Protein AF-A0A1H1VP06-F1 (afdb_monomer_lite)

Radius of gyration: 29.14 Å; chains: 1; bounding box: 62×46×90 Å

pLDDT: mean 83.99, std 13.14, range [23.91, 95.5]

Sequence (324 aa):
MFRKFAAARKSANAIALFDALQAAVPFHLVEVPATKYPTAPANLQELRKGITTMTELFTSDERAASKKTSRDDVEHELMAVMTTLSNRGFAFADLPNLFDFEQDRNQHLDTVTRYTRAANANTEALSAKVAEWFSDITAVLSVAKVVGADVMAEAAAAPNKTMAALGIDLHVREKLNASAQAGVQVMAAGRGLMILKAAKIDALSLDLGDVELAAAMALYSYFPDAIEGASMQEAGLRFGSVVLGANADGVVVYREAVQSNASGLLPHTALVAADGKALAALQSKIDVRLGGVDHAFTGTVENGGMTVAERRLRDFGKSAVTTY

Foldseek 3Di:
DFQAKDFPDDDPLLVLLLVLVCVVAPQDAQDFDPADQDDADPCNVVQVVLVVVLVCLCPPPVNVPDDPPDPVSVVVSNVVSVVVSVVVVRPPVCVVVNVVNVVSNVVRVVSVVVSLVVLVVSLLVRLLVLQLLLLLLVLLVVLCVQQHDVLSQVLLPDPALVSSLVSSLVSLPVRDDPVVSVVRPSSSPSVNSVSCVVSVHDSVPDDPLSSLLSSQSSSQRNRHADDPPDARAWAWHDHAQWIWTDGNLGIFTWFWKDFPPKIFIATDAGTMGSYPVSRVVVRVVSVVVVVVTDIDGPRGDDDMDYDPSRVNSVCSNVPDDDDD

Secondary structure (DSSP, 8-state):
-PPP-EESS--HHHHHHHHHHHHHS---PPPPP---PPPPPTTHHHHHHHHHHHHHHHH-HHHHSS---SHHHHHHHHHHHHHHHHHTT--GGGHHHHHHHHHHHHHHHHHHHHHHHHHHHHHHHHHHHHHHHHHHHHHHHHHHHHH-HHHHHHHHHSSSHHHHHHHHHHHHHHHS-HHHHTT--HHHHHHHHHHHHHTT--GGG--HHHHHHHHHHHHHHHSPPP-TT-PPPPEEEEETTEEEEE-SSEEEEEEEEEETTEEEEEEEEEEEESSHHHHHHHHHHHHHHHHTS-EEE-SS-------HHHHHHHHTTT-S----

Organism: NCBI:txid53407

Structure (mmCIF, N/CA/C/O backbone):
data_AF-A0A1H1VP06-F1
#
_entry.id   AF-A0A1H1VP06-F1
#
loop_
_atom_site.group_PDB
_atom_site.id
_atom_site.type_symbol
_atom_site.label_atom_id
_atom_site.label_alt_id
_atom_site.label_comp_id
_atom_site.label_asym_id
_atom_site.label_entity_id
_atom_site.label_seq_id
_atom_site.pdbx_PDB_ins_code
_atom_site.Cartn_x
_atom_site.Cartn_y
_atom_site.Cartn_z
_atom_site.occupancy
_atom_site.B_iso_or_equiv
_atom_site.auth_seq_id
_atom_site.auth_comp_id
_atom_site.auth_asym_id
_atom_site.auth_atom_id
_atom_site.pdbx_PDB_model_num
ATOM 1 N N . MET A 1 1 ? -1.517 -18.179 1.514 1.00 43.59 1 MET A N 1
ATOM 2 C CA . MET A 1 1 ? -2.823 -18.111 0.821 1.00 43.59 1 MET A CA 1
ATOM 3 C C . MET A 1 1 ? -2.775 -16.895 -0.092 1.00 43.59 1 MET A C 1
ATOM 5 O O . MET A 1 1 ? -2.414 -15.836 0.399 1.00 43.59 1 MET A O 1
ATOM 9 N N . PHE A 1 2 ? -3.019 -17.034 -1.398 1.00 59.47 2 PHE A N 1
ATOM 10 C CA . PHE A 1 2 ? -2.951 -15.894 -2.324 1.00 59.47 2 PHE A CA 1
ATOM 11 C C . PHE A 1 2 ? -4.266 -15.116 -2.293 1.00 59.47 2 PHE A C 1
ATOM 13 O O . PHE A 1 2 ? -5.328 -15.711 -2.501 1.00 59.47 2 PHE A O 1
ATOM 20 N N . ARG A 1 3 ? -4.206 -13.801 -2.050 1.00 75.75 3 ARG A N 1
ATOM 21 C CA . ARG A 1 3 ? -5.377 -12.943 -2.238 1.00 75.75 3 ARG A CA 1
ATOM 22 C C . ARG A 1 3 ? -5.708 -12.886 -3.721 1.00 75.75 3 ARG A C 1
ATOM 24 O O . ARG A 1 3 ? -4.851 -12.585 -4.546 1.00 75.75 3 ARG A O 1
ATOM 31 N N . LYS A 1 4 ? -6.958 -13.197 -4.052 1.00 83.75 4 LYS A N 1
ATOM 32 C CA . LYS A 1 4 ? -7.492 -12.941 -5.388 1.00 83.75 4 LYS A CA 1
ATOM 33 C C . LYS A 1 4 ? -7.749 -11.446 -5.522 1.00 83.75 4 LYS A C 1
ATOM 35 O O . LYS A 1 4 ? -8.156 -10.808 -4.555 1.00 83.75 4 LYS A O 1
ATOM 40 N N . PHE A 1 5 ? -7.523 -10.919 -6.714 1.00 89.81 5 PHE A N 1
ATOM 41 C CA . PHE A 1 5 ? -7.789 -9.526 -7.029 1.00 89.81 5 PHE A CA 1
ATOM 42 C C . PHE A 1 5 ? -8.163 -9.366 -8.503 1.00 89.81 5 PHE A C 1
ATOM 44 O O . PHE A 1 5 ? -7.810 -10.192 -9.349 1.00 89.81 5 PHE A O 1
ATOM 51 N N . ALA A 1 6 ? -8.876 -8.287 -8.807 1.00 91.56 6 ALA A N 1
ATOM 52 C CA . ALA A 1 6 ? -9.071 -7.780 -10.154 1.00 91.56 6 ALA A CA 1
ATOM 53 C C . ALA A 1 6 ? -8.105 -6.623 -10.418 1.00 91.56 6 ALA A C 1
ATOM 55 O O . ALA A 1 6 ? -7.827 -5.819 -9.531 1.00 91.56 6 ALA A O 1
ATOM 56 N N . ALA A 1 7 ? -7.629 -6.537 -11.656 1.00 92.44 7 ALA A N 1
ATOM 57 C CA . ALA A 1 7 ? -6.736 -5.495 -12.140 1.00 92.44 7 ALA A CA 1
ATOM 58 C C . ALA A 1 7 ? -7.456 -4.598 -13.157 1.00 92.44 7 ALA A C 1
ATOM 60 O O . ALA A 1 7 ? -8.273 -5.082 -13.942 1.00 92.44 7 ALA A O 1
ATOM 61 N N . ALA A 1 8 ? -7.110 -3.310 -13.186 1.00 89.38 8 ALA A N 1
ATOM 62 C CA . ALA A 1 8 ? -7.692 -2.319 -14.098 1.00 89.38 8 ALA A CA 1
ATOM 63 C C . ALA A 1 8 ? -7.370 -2.568 -15.571 1.00 89.38 8 ALA A C 1
ATOM 65 O O . ALA A 1 8 ? -8.105 -2.137 -16.457 1.00 89.38 8 ALA A O 1
ATOM 66 N N . ARG A 1 9 ? -6.287 -3.298 -15.841 1.00 90.50 9 ARG A N 1
ATOM 67 C CA . ARG A 1 9 ? -5.918 -3.737 -17.183 1.00 90.50 9 ARG A CA 1
ATOM 68 C C . ARG A 1 9 ? -5.288 -5.122 -17.144 1.00 90.50 9 ARG A C 1
ATOM 70 O O . ARG A 1 9 ? -4.741 -5.541 -16.128 1.00 90.50 9 ARG A O 1
ATOM 77 N N . LYS A 1 10 ? -5.342 -5.823 -18.275 1.00 90.31 10 LYS A N 1
ATOM 78 C CA . LYS A 1 10 ? -4.597 -7.070 -18.477 1.00 90.31 10 LYS A CA 1
ATOM 79 C C . LYS A 1 10 ? -3.232 -6.731 -19.063 1.00 90.31 10 LYS A C 1
ATOM 81 O O . LYS A 1 10 ? -3.173 -6.130 -20.129 1.00 90.31 10 LYS A O 1
ATOM 86 N N . SER A 1 11 ? -2.162 -7.134 -18.387 1.00 93.81 11 SER A N 1
ATOM 87 C CA . SER A 1 11 ? -0.795 -7.004 -18.893 1.00 93.81 11 SER A CA 1
ATOM 88 C C . SER A 1 11 ? 0.014 -8.249 -18.550 1.00 93.81 11 SER A C 1
ATOM 90 O O . SER A 1 11 ? 0.122 -8.619 -17.382 1.00 93.81 11 SER A O 1
ATOM 92 N N . ALA A 1 12 ? 0.586 -8.888 -19.572 1.00 93.81 12 ALA A N 1
ATOM 93 C CA . ALA A 1 12 ? 1.482 -10.025 -19.387 1.00 93.81 12 ALA A CA 1
ATOM 94 C C . ALA A 1 12 ? 2.788 -9.604 -18.694 1.00 93.81 12 ALA A C 1
ATOM 96 O O . ALA A 1 12 ? 3.271 -10.326 -17.826 1.00 93.81 12 ALA A O 1
ATOM 97 N N . ASN A 1 13 ? 3.303 -8.411 -19.012 1.00 94.38 13 ASN A N 1
ATOM 98 C CA . ASN A 1 13 ? 4.503 -7.853 -18.390 1.00 94.38 13 ASN A CA 1
ATOM 99 C C . ASN A 1 13 ? 4.290 -7.591 -16.896 1.00 94.38 13 ASN A C 1
ATOM 101 O O . ASN A 1 13 ? 5.130 -7.968 -16.085 1.00 94.38 13 ASN A O 1
ATOM 105 N N . ALA A 1 14 ? 3.149 -7.008 -16.516 1.00 94.62 14 ALA A N 1
ATOM 106 C CA . ALA A 1 14 ? 2.838 -6.759 -15.110 1.00 94.62 14 ALA A CA 1
ATOM 107 C C . ALA A 1 14 ? 2.712 -8.063 -14.306 1.00 94.62 14 ALA A C 1
ATOM 109 O O . ALA A 1 14 ? 3.224 -8.152 -13.192 1.00 94.62 14 ALA A O 1
ATOM 110 N N . ILE A 1 15 ? 2.073 -9.087 -14.886 1.00 94.38 15 ILE A N 1
ATOM 111 C CA . ILE A 1 15 ? 1.954 -10.412 -14.263 1.00 94.38 15 ILE A CA 1
ATOM 112 C C . ILE A 1 15 ? 3.341 -11.045 -14.097 1.00 94.38 15 ILE A C 1
ATOM 114 O O . ILE A 1 15 ? 3.688 -11.457 -12.996 1.00 94.38 15 ILE A O 1
ATOM 118 N N . ALA A 1 16 ? 4.166 -11.045 -15.147 1.00 94.44 16 ALA A N 1
ATOM 119 C CA . ALA A 1 16 ? 5.515 -11.602 -15.088 1.00 94.44 16 ALA A CA 1
ATOM 120 C C . ALA A 1 16 ? 6.419 -10.867 -14.077 1.00 94.44 16 ALA A C 1
ATOM 122 O O . ALA A 1 16 ? 7.182 -11.510 -13.357 1.00 94.44 16 ALA A O 1
ATOM 123 N N . LEU A 1 17 ? 6.311 -9.534 -13.972 1.00 95.50 17 LEU A N 1
ATOM 124 C CA . LEU A 1 17 ? 7.010 -8.750 -12.946 1.00 95.50 17 LEU A CA 1
ATOM 125 C C . LEU A 1 17 ? 6.542 -9.110 -11.538 1.00 95.50 17 LEU A C 1
ATOM 127 O O . LEU A 1 17 ? 7.367 -9.259 -10.640 1.00 95.50 17 LEU A O 1
ATOM 131 N N . PHE A 1 18 ? 5.233 -9.242 -11.339 1.00 94.69 18 PHE A N 1
ATOM 132 C CA . PHE A 1 18 ? 4.666 -9.613 -10.050 1.00 94.69 18 PHE A CA 1
ATOM 133 C C . PHE A 1 18 ? 5.109 -11.018 -9.618 1.00 94.69 18 PHE A C 1
ATOM 135 O O . PHE A 1 18 ? 5.555 -11.187 -8.484 1.00 94.69 18 PHE A O 1
ATOM 142 N N . ASP A 1 19 ? 5.082 -11.996 -10.524 1.00 92.94 19 ASP A N 1
ATOM 143 C CA . ASP A 1 19 ? 5.547 -13.361 -10.255 1.00 92.94 19 ASP A CA 1
ATOM 144 C C . ASP A 1 19 ? 7.053 -13.385 -9.926 1.00 92.94 19 ASP A C 1
ATOM 146 O O . ASP A 1 19 ? 7.485 -14.038 -8.971 1.00 92.94 19 ASP A O 1
ATOM 150 N N . ALA A 1 20 ? 7.864 -12.621 -10.669 1.00 94.00 20 ALA A N 1
ATOM 151 C CA . ALA A 1 20 ? 9.296 -12.480 -10.402 1.00 94.00 20 ALA A CA 1
ATOM 152 C C . ALA A 1 20 ? 9.572 -11.818 -9.041 1.00 94.00 20 ALA A C 1
ATOM 154 O O . ALA A 1 20 ? 10.472 -12.245 -8.314 1.00 94.00 20 ALA A O 1
ATOM 155 N N . LEU A 1 21 ? 8.785 -10.805 -8.670 1.00 94.81 21 LEU A N 1
ATOM 156 C CA . LEU A 1 21 ? 8.875 -10.160 -7.365 1.00 94.81 21 LEU A CA 1
ATOM 157 C C . LEU A 1 21 ? 8.512 -11.130 -6.239 1.00 94.81 21 LEU A C 1
ATOM 159 O O . LEU A 1 21 ? 9.227 -11.175 -5.245 1.00 94.81 21 LEU A O 1
ATOM 163 N N . GLN A 1 22 ? 7.451 -11.925 -6.387 1.00 91.69 22 GLN A N 1
ATOM 164 C CA . GLN A 1 22 ? 7.061 -12.920 -5.382 1.00 91.69 22 GLN A CA 1
ATOM 165 C C . GLN A 1 22 ? 8.147 -13.973 -5.147 1.00 91.69 22 GLN A C 1
ATOM 167 O O . GLN A 1 22 ? 8.351 -14.410 -4.014 1.00 91.69 22 GLN A O 1
ATOM 172 N N . ALA A 1 23 ? 8.864 -14.366 -6.202 1.00 90.12 23 ALA A N 1
ATOM 173 C CA . ALA A 1 23 ? 9.998 -15.275 -6.080 1.00 90.12 23 ALA A CA 1
ATOM 174 C C . ALA A 1 23 ? 11.191 -14.637 -5.340 1.00 90.12 23 ALA A C 1
ATOM 176 O O . ALA A 1 23 ? 11.961 -15.345 -4.691 1.00 90.12 23 ALA A O 1
ATOM 177 N N . ALA A 1 24 ? 11.348 -13.312 -5.426 1.00 90.19 24 ALA A N 1
ATOM 178 C CA . ALA A 1 24 ? 12.450 -12.571 -4.812 1.00 90.19 24 ALA A CA 1
ATOM 179 C C . ALA A 1 24 ? 12.145 -12.074 -3.386 1.00 90.19 24 ALA A C 1
ATOM 181 O O . ALA A 1 24 ? 13.047 -11.998 -2.550 1.00 90.19 24 ALA A O 1
ATOM 182 N N . VAL A 1 25 ? 10.890 -11.719 -3.100 1.00 89.06 25 VAL A N 1
ATOM 183 C CA . VAL A 1 25 ? 10.447 -11.104 -1.845 1.00 89.06 25 VAL A CA 1
ATOM 184 C C . VAL A 1 25 ? 9.264 -11.900 -1.284 1.00 89.06 25 VAL A C 1
ATOM 186 O O . VAL A 1 25 ? 8.161 -11.823 -1.825 1.00 89.06 25 VAL A O 1
ATOM 189 N N . PRO A 1 26 ? 9.443 -12.645 -0.180 1.00 87.56 26 PRO A N 1
ATOM 190 C CA . PRO A 1 26 ? 8.359 -13.424 0.398 1.00 87.56 26 PRO A CA 1
ATOM 191 C C . PRO A 1 26 ? 7.347 -12.518 1.114 1.00 87.56 26 PRO A C 1
ATOM 193 O O . PRO A 1 26 ? 7.679 -11.807 2.065 1.00 87.56 26 PRO A O 1
ATOM 196 N N . PHE A 1 27 ? 6.089 -12.566 0.673 1.00 87.56 27 PHE A N 1
ATOM 197 C CA . PHE A 1 27 ? 4.984 -11.808 1.265 1.00 87.56 27 PHE A CA 1
ATOM 198 C C . PHE A 1 27 ? 4.386 -12.565 2.454 1.00 87.56 27 PHE A C 1
ATOM 200 O O . PHE A 1 27 ? 3.414 -13.310 2.323 1.00 87.56 27 PHE A O 1
ATOM 207 N N . HIS A 1 28 ? 4.981 -12.394 3.632 1.00 84.81 28 HIS A N 1
ATOM 208 C CA . HIS A 1 28 ? 4.415 -12.914 4.873 1.00 84.81 28 HIS A CA 1
ATOM 209 C C . HIS A 1 28 ? 3.419 -11.907 5.448 1.00 84.81 28 HIS A C 1
ATOM 211 O O . HIS A 1 28 ? 3.809 -10.832 5.893 1.00 84.81 28 HIS A O 1
ATOM 217 N N . LEU A 1 29 ? 2.131 -12.249 5.422 1.00 84.38 29 LEU A N 1
ATOM 218 C CA . LEU A 1 29 ? 1.085 -11.465 6.075 1.00 84.38 29 LEU A CA 1
ATOM 219 C C . LEU A 1 29 ? 1.057 -11.761 7.575 1.00 84.38 29 LEU A C 1
ATOM 221 O O . LEU A 1 29 ? 1.232 -12.904 7.995 1.00 84.38 29 LEU A O 1
ATOM 225 N N . VAL A 1 30 ? 0.789 -10.727 8.371 1.00 86.44 30 VAL A N 1
ATOM 226 C CA . VAL A 1 30 ? 0.460 -10.902 9.788 1.00 86.44 30 VAL A CA 1
ATOM 227 C C . VAL A 1 30 ? -0.963 -11.444 9.865 1.00 86.44 30 VAL A C 1
ATOM 229 O O . VAL A 1 30 ? -1.888 -10.831 9.328 1.00 86.44 30 VAL A O 1
ATOM 232 N N . GLU A 1 31 ? -1.137 -12.592 10.515 1.00 88.38 31 GLU A N 1
ATOM 233 C CA . GLU A 1 31 ? -2.449 -13.221 10.668 1.00 88.38 31 GLU A CA 1
ATOM 234 C C . GLU A 1 31 ? -3.387 -12.344 11.501 1.00 88.38 31 GLU A C 1
ATOM 236 O O . GLU A 1 31 ? -3.002 -11.815 12.548 1.00 88.38 31 GLU A O 1
ATOM 241 N N . VAL A 1 32 ? -4.629 -12.197 11.033 1.00 87.69 32 VAL A N 1
ATOM 242 C CA . VAL A 1 32 ? -5.670 -11.492 11.785 1.00 87.69 32 VAL A CA 1
ATOM 243 C C . VAL A 1 32 ? -6.037 -12.345 12.997 1.00 87.69 32 VAL A C 1
ATOM 245 O O . VAL A 1 32 ? -6.475 -13.486 12.822 1.00 87.69 32 VAL A O 1
ATOM 248 N N . PRO A 1 33 ? -5.889 -11.834 14.229 1.00 87.94 33 PRO A N 1
ATOM 249 C CA . PRO A 1 33 ? -6.302 -12.578 15.403 1.00 87.94 33 PRO A CA 1
ATOM 250 C C . PRO A 1 33 ? -7.818 -12.783 15.396 1.00 87.94 33 PRO A C 1
ATOM 252 O O . PRO A 1 33 ? -8.590 -11.865 15.115 1.00 87.94 33 PRO A O 1
ATOM 255 N N . ALA A 1 34 ? -8.251 -13.986 15.769 1.00 87.81 34 ALA A N 1
ATOM 256 C CA . ALA A 1 34 ? -9.659 -14.275 15.996 1.00 87.81 34 ALA A CA 1
ATOM 257 C C . ALA A 1 34 ? -10.112 -13.591 17.295 1.00 87.81 34 ALA A C 1
ATOM 259 O O . ALA A 1 34 ? -9.928 -14.113 18.392 1.00 87.81 34 ALA A O 1
ATOM 260 N N . THR A 1 35 ? -10.686 -12.399 17.172 1.00 83.69 35 THR A N 1
ATOM 261 C CA . THR A 1 35 ? -11.270 -11.648 18.284 1.00 83.69 35 THR A CA 1
ATOM 262 C C . THR A 1 35 ? -12.582 -11.015 17.835 1.00 83.69 35 THR A C 1
ATOM 264 O O . THR A 1 35 ? -12.753 -10.712 16.657 1.00 83.69 35 THR A O 1
ATOM 267 N N . LYS A 1 36 ? -13.525 -10.853 18.762 1.00 83.81 36 LYS A N 1
ATOM 268 C CA . LYS A 1 36 ? -14.811 -10.191 18.527 1.00 83.81 36 LYS A CA 1
ATOM 269 C C . LYS A 1 36 ? -15.005 -9.129 19.586 1.00 83.81 36 LYS A C 1
ATOM 271 O O . LYS A 1 36 ? -14.610 -9.338 20.734 1.00 83.81 36 LYS A O 1
ATOM 276 N N . TYR A 1 37 ? -15.630 -8.024 19.206 1.00 85.19 37 TYR A N 1
ATOM 277 C CA . TYR A 1 37 ? -16.021 -7.029 20.189 1.00 85.19 37 TYR A CA 1
ATOM 278 C C . TYR A 1 37 ? -17.054 -7.647 21.154 1.00 85.19 37 TYR A C 1
ATOM 280 O O . TYR A 1 37 ? -17.998 -8.299 20.689 1.00 85.19 37 TYR A O 1
ATOM 288 N N . PRO A 1 38 ? -16.893 -7.508 22.482 1.00 88.69 38 PRO A N 1
ATOM 289 C CA . PRO A 1 38 ? -17.819 -8.109 23.435 1.00 88.69 38 PRO A CA 1
ATOM 290 C C . PRO A 1 38 ? -19.207 -7.467 23.342 1.00 88.69 38 PRO A C 1
ATOM 292 O O . PRO A 1 38 ? -19.359 -6.292 23.004 1.00 88.69 38 PRO A O 1
ATOM 295 N N . THR A 1 39 ? -20.243 -8.242 23.662 1.00 89.94 39 THR A N 1
ATOM 296 C CA . THR A 1 39 ? -21.620 -7.732 23.667 1.00 89.94 39 THR A CA 1
ATOM 297 C C . THR A 1 39 ? -21.836 -6.852 24.892 1.00 89.94 39 THR A C 1
ATOM 299 O O . THR A 1 39 ? -21.596 -7.281 26.017 1.00 89.94 39 THR A O 1
ATOM 302 N N . ALA A 1 40 ? -22.295 -5.620 24.675 1.00 88.62 40 ALA A N 1
ATOM 303 C CA . ALA A 1 40 ? -22.603 -4.704 25.764 1.00 88.62 40 ALA A CA 1
ATOM 304 C C . ALA A 1 40 ? -23.777 -5.223 26.625 1.00 88.62 40 ALA A C 1
ATOM 306 O O . ALA A 1 40 ? -24.790 -5.652 26.063 1.00 88.62 40 ALA A O 1
ATOM 307 N N . PRO A 1 41 ? -23.694 -5.126 27.967 1.00 89.62 41 PRO A N 1
ATOM 308 C CA . PRO A 1 41 ? -24.837 -5.336 28.852 1.00 89.62 41 PRO A CA 1
ATOM 309 C C . PRO A 1 41 ? -25.995 -4.391 28.504 1.00 89.62 41 PRO A C 1
ATOM 311 O O . PRO A 1 41 ? -25.770 -3.229 28.156 1.00 89.62 41 PRO A O 1
ATOM 314 N N . ALA A 1 42 ? -27.239 -4.856 28.646 1.00 90.12 42 ALA A N 1
ATOM 315 C CA . ALA A 1 42 ? -28.428 -4.078 28.277 1.00 90.12 42 ALA A CA 1
ATOM 316 C C . ALA A 1 42 ? -28.530 -2.732 29.024 1.00 90.12 42 ALA A C 1
ATOM 318 O O . ALA A 1 42 ? -28.965 -1.734 28.455 1.00 90.12 42 ALA A O 1
ATOM 319 N N . ASN A 1 43 ? -28.071 -2.687 30.274 1.00 89.75 43 ASN A N 1
ATOM 320 C CA . ASN A 1 43 ? -28.072 -1.514 31.147 1.00 89.75 43 ASN A CA 1
ATOM 321 C C . ASN A 1 43 ? -26.701 -0.815 31.245 1.00 89.75 43 ASN A C 1
ATOM 323 O O . ASN A 1 43 ? -26.460 -0.062 32.189 1.00 89.75 43 ASN A O 1
ATOM 327 N N . LEU A 1 44 ? -25.799 -1.009 30.271 1.00 89.38 44 LEU A N 1
ATOM 328 C CA . LEU A 1 44 ? -24.433 -0.459 30.291 1.00 89.38 44 LEU A CA 1
ATOM 329 C C . LEU A 1 44 ? -24.383 1.042 30.628 1.00 89.38 44 LEU A C 1
ATOM 331 O O . LEU A 1 44 ? -23.532 1.476 31.405 1.00 89.38 44 LEU A O 1
ATOM 335 N N . GLN A 1 45 ? -25.274 1.848 30.041 1.00 89.62 45 GLN A N 1
ATOM 336 C CA . GLN A 1 45 ? -25.290 3.296 30.275 1.00 89.62 45 GLN A CA 1
ATOM 337 C C . GLN A 1 45 ? -25.692 3.654 31.709 1.00 89.62 45 GLN A C 1
ATOM 339 O O . GLN A 1 45 ? -25.085 4.540 32.309 1.00 89.62 45 GLN A O 1
ATOM 344 N N . GLU A 1 46 ? -26.680 2.960 32.270 1.00 90.06 46 GLU A N 1
ATOM 345 C CA . GLU A 1 46 ? -27.146 3.176 33.641 1.00 90.06 46 GLU A CA 1
ATOM 346 C C . GLU A 1 46 ? -26.091 2.731 34.654 1.00 90.06 46 GLU A C 1
ATOM 348 O O . GLU A 1 46 ? -25.815 3.455 35.612 1.00 90.06 46 GLU A O 1
ATOM 353 N N . LEU A 1 47 ? -25.427 1.600 34.392 1.00 89.94 47 LEU A N 1
ATOM 354 C CA . LEU A 1 47 ? -24.320 1.115 35.212 1.00 89.94 47 LEU A CA 1
ATOM 355 C C . LEU A 1 47 ? -23.141 2.091 35.206 1.00 89.94 47 LEU A C 1
ATOM 357 O O . LEU A 1 47 ? -22.639 2.457 36.268 1.00 89.94 47 LEU A O 1
ATOM 361 N N . ARG A 1 48 ? -22.740 2.591 34.030 1.00 90.38 48 ARG A N 1
ATOM 362 C CA . ARG A 1 48 ? -21.684 3.610 33.920 1.00 90.38 48 ARG A CA 1
ATOM 363 C C . ARG A 1 48 ? -22.063 4.900 34.627 1.00 90.38 48 ARG A C 1
ATOM 365 O O . ARG A 1 48 ? -21.254 5.424 35.382 1.00 90.38 48 ARG A O 1
ATOM 372 N N . LYS A 1 49 ? -23.291 5.384 34.430 1.00 90.00 49 LYS A N 1
ATOM 373 C CA . LYS A 1 49 ? -23.791 6.587 35.101 1.00 90.00 49 LYS A CA 1
ATOM 374 C C . LYS A 1 49 ? -23.766 6.423 36.616 1.00 90.00 49 LYS A C 1
ATOM 376 O O . LYS A 1 49 ? -23.309 7.324 37.306 1.00 90.00 49 LYS A O 1
ATOM 381 N N . GLY A 1 50 ? -24.215 5.283 37.136 1.00 89.44 50 GLY A N 1
ATOM 382 C CA . GLY A 1 50 ? -24.188 5.029 38.571 1.00 89.44 50 GLY A CA 1
ATOM 383 C C . GLY A 1 50 ? -22.773 4.906 39.137 1.00 89.44 50 GLY A C 1
ATOM 384 O O . GLY A 1 50 ? -22.538 5.414 40.228 1.00 89.44 50 GLY A O 1
ATOM 385 N N . ILE A 1 51 ? -21.813 4.350 38.386 1.00 88.50 51 ILE A N 1
ATOM 386 C CA . ILE A 1 51 ? -20.387 4.386 38.757 1.00 88.50 51 ILE A CA 1
ATOM 387 C C . ILE A 1 51 ? -19.854 5.817 38.746 1.00 88.50 51 ILE A C 1
ATOM 389 O O . ILE A 1 51 ? -19.214 6.216 39.711 1.00 88.50 51 ILE A O 1
ATOM 393 N N . THR A 1 52 ? -20.149 6.615 37.717 1.00 89.81 52 THR A N 1
ATOM 394 C CA . THR A 1 52 ? -19.757 8.032 37.674 1.00 89.81 52 THR A CA 1
ATOM 395 C C . THR A 1 52 ? -20.330 8.794 38.866 1.00 89.81 52 THR A C 1
ATOM 397 O O . THR A 1 52 ? -19.585 9.469 39.566 1.00 89.81 52 THR A O 1
ATOM 400 N N . THR A 1 53 ? -21.615 8.612 39.179 1.00 88.38 53 THR A N 1
ATOM 401 C CA . THR A 1 53 ? -22.243 9.198 40.370 1.00 88.38 53 THR A CA 1
ATOM 402 C C . THR A 1 53 ? -21.614 8.678 41.665 1.00 88.38 53 THR A C 1
ATOM 404 O O . THR A 1 53 ? -21.470 9.437 42.618 1.00 88.38 53 THR A O 1
ATOM 407 N N . MET A 1 54 ? -21.206 7.407 41.723 1.00 86.75 54 MET A N 1
ATOM 408 C CA . MET A 1 54 ? -20.449 6.864 42.854 1.00 86.75 54 MET A CA 1
ATOM 409 C C . MET A 1 54 ? -19.120 7.599 43.022 1.00 86.75 54 MET A C 1
ATOM 411 O O . MET A 1 54 ? -18.807 8.036 44.125 1.00 86.75 54 MET A O 1
ATOM 415 N N . THR A 1 55 ? -18.367 7.780 41.933 1.00 85.62 55 THR A N 1
ATOM 416 C CA . THR A 1 55 ? -17.105 8.528 41.925 1.00 85.62 55 THR A CA 1
ATOM 417 C C . THR A 1 55 ? -17.320 9.972 42.369 1.00 85.62 55 THR A C 1
ATOM 419 O O . THR A 1 55 ? -16.629 10.419 43.275 1.00 85.62 55 THR A O 1
ATOM 422 N N . GLU A 1 56 ? -18.323 10.665 41.828 1.00 86.25 56 GLU A N 1
ATOM 423 C CA . GLU A 1 56 ? -18.680 12.038 42.215 1.00 86.25 56 GLU A CA 1
ATOM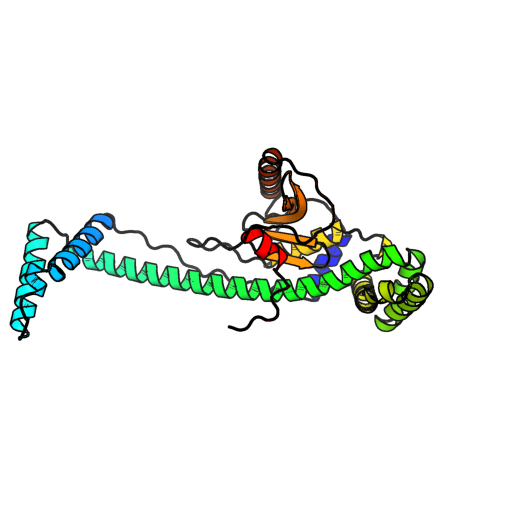 424 C C . GLU A 1 56 ? -19.006 12.152 43.713 1.00 86.25 56 GLU A C 1
ATOM 426 O O . GLU A 1 56 ? -18.553 13.081 44.378 1.00 86.25 56 GLU A O 1
ATOM 431 N N . LEU A 1 57 ? -19.748 11.187 44.268 1.00 84.06 57 LEU A N 1
ATOM 432 C CA . LEU A 1 57 ? -20.079 11.129 45.696 1.00 84.06 57 LEU A CA 1
ATOM 433 C C . LEU A 1 57 ? -18.872 10.818 46.592 1.00 84.06 57 LEU A C 1
ATOM 435 O O . LEU A 1 57 ? -18.926 11.118 47.785 1.00 84.06 57 LEU A O 1
ATOM 439 N N . PHE A 1 58 ? -17.819 10.200 46.054 1.00 79.94 58 PHE A N 1
ATOM 440 C CA . PHE A 1 58 ? -16.549 9.994 46.755 1.00 79.94 58 PHE A CA 1
ATOM 441 C C . PHE A 1 58 ? -15.620 11.206 46.651 1.00 79.94 58 PHE A C 1
ATOM 443 O O . PHE A 1 58 ? -14.847 11.459 47.573 1.00 79.94 58 PHE A O 1
ATOM 450 N N . THR A 1 59 ? -15.678 11.949 45.544 1.00 76.31 59 THR A N 1
ATOM 451 C CA . THR A 1 59 ? -14.790 13.088 45.271 1.00 76.31 59 THR A CA 1
ATOM 452 C C . THR A 1 59 ? -15.400 14.445 45.615 1.00 76.31 59 THR A C 1
ATOM 454 O O . THR A 1 59 ? -14.749 15.458 45.393 1.00 76.31 59 THR A O 1
ATOM 457 N N . SER A 1 60 ? -16.636 14.507 46.121 1.00 79.25 60 SER A N 1
ATOM 458 C CA . SER A 1 60 ? -17.302 15.777 46.433 1.00 79.25 60 SER A CA 1
ATOM 459 C C . SER A 1 60 ? -16.572 16.545 47.540 1.00 79.25 60 SER A C 1
ATOM 461 O O . SER A 1 60 ? -16.274 15.959 48.586 1.00 79.25 60 SER A O 1
ATOM 463 N N . ASP A 1 61 ? -16.376 17.853 47.362 1.00 63.25 61 ASP A N 1
ATOM 464 C CA . ASP A 1 61 ? -15.634 18.725 48.291 1.00 63.25 61 ASP A CA 1
ATOM 465 C C . ASP A 1 61 ? -16.147 18.659 49.743 1.00 63.25 61 ASP A C 1
ATOM 467 O O . ASP A 1 61 ? -15.354 18.657 50.685 1.00 63.25 61 ASP A O 1
ATOM 471 N N . GLU A 1 62 ? -17.461 18.497 49.940 1.00 65.50 62 GLU A N 1
ATOM 472 C CA . GLU A 1 62 ? -18.091 18.336 51.263 1.00 65.50 62 GLU A CA 1
ATOM 473 C C . GLU A 1 62 ? -17.618 17.083 52.024 1.00 65.50 62 GLU A C 1
ATOM 475 O O . GLU A 1 62 ? -17.594 17.077 53.253 1.00 65.50 62 GLU A O 1
ATOM 480 N N . ARG A 1 63 ? -17.211 16.027 51.308 1.00 61.28 63 ARG A N 1
ATOM 481 C CA . ARG A 1 63 ? -16.720 14.753 51.870 1.00 61.28 63 ARG A CA 1
ATOM 482 C C . ARG A 1 63 ? -15.198 14.631 51.814 1.00 61.28 63 ARG A C 1
ATOM 484 O O . ARG A 1 63 ? -14.600 13.963 52.655 1.00 61.28 63 ARG A O 1
ATOM 491 N N . ALA A 1 64 ? -14.554 15.320 50.872 1.00 59.97 64 ALA A N 1
ATOM 492 C CA . ALA A 1 64 ? -13.099 15.439 50.807 1.00 59.97 64 ALA A CA 1
ATOM 493 C C . ALA A 1 64 ? -12.528 16.285 51.964 1.00 59.97 64 ALA A C 1
ATOM 495 O O . ALA A 1 64 ? -11.394 16.063 52.388 1.00 59.97 64 ALA A O 1
ATOM 496 N N . ALA A 1 65 ? -13.319 17.221 52.507 1.00 57.88 65 ALA A N 1
ATOM 497 C CA . ALA A 1 65 ? -12.929 18.078 53.627 1.00 57.88 65 ALA A CA 1
ATOM 498 C C . ALA A 1 65 ? -12.815 17.338 54.977 1.00 57.88 65 ALA A C 1
ATOM 500 O O . ALA A 1 65 ? -12.066 17.772 55.857 1.00 57.88 65 ALA A O 1
ATOM 501 N N . SER A 1 66 ? -13.515 16.213 55.161 1.00 65.00 66 SER A N 1
ATOM 502 C CA . SER A 1 66 ? -13.380 15.379 56.361 1.00 65.00 66 SER A CA 1
ATOM 503 C C . SER A 1 66 ? -12.129 14.500 56.287 1.00 65.00 66 SER A C 1
ATOM 505 O O . SER A 1 66 ? -12.004 13.634 55.422 1.00 65.00 66 SER A O 1
ATOM 507 N N . LYS A 1 67 ? -11.189 14.702 57.220 1.00 61.00 67 LYS A N 1
ATOM 508 C CA . LYS A 1 67 ? -9.984 13.871 57.358 1.00 61.00 67 LYS A CA 1
ATOM 509 C C . LYS A 1 67 ? -10.391 12.470 57.829 1.00 61.00 67 LYS A C 1
ATOM 511 O O . LYS A 1 67 ? -10.771 12.300 58.982 1.00 61.00 67 LYS A O 1
ATOM 516 N N . LYS A 1 68 ? -10.292 11.478 56.948 1.00 76.25 68 LYS A N 1
ATOM 517 C CA . LYS A 1 68 ? -10.513 10.060 57.271 1.00 76.25 68 LYS A CA 1
ATOM 518 C C . LYS A 1 68 ? -9.274 9.562 58.014 1.00 76.25 68 LYS A C 1
ATOM 520 O O . LYS A 1 68 ? -8.196 9.506 57.421 1.00 76.25 68 LYS A O 1
ATOM 525 N N . THR A 1 69 ? -9.380 9.308 59.316 1.00 73.25 69 THR A N 1
ATOM 526 C CA . THR A 1 69 ? -8.221 8.975 60.168 1.00 73.25 69 THR A CA 1
ATOM 527 C C . THR A 1 69 ? -8.189 7.511 60.585 1.00 73.25 69 THR A C 1
ATOM 529 O O . THR A 1 69 ? -7.143 7.044 61.039 1.00 73.25 69 THR A O 1
ATOM 532 N N . SER A 1 70 ? -9.286 6.774 60.392 1.00 82.81 70 SER A N 1
ATOM 533 C CA . SER A 1 70 ? -9.392 5.355 60.720 1.00 82.81 70 SER A CA 1
ATOM 534 C C . SER A 1 70 ? -9.978 4.519 59.577 1.00 82.81 70 SER A C 1
ATOM 536 O O . SER A 1 70 ? -10.580 5.033 58.634 1.00 82.81 70 SER A O 1
ATOM 538 N N . ARG A 1 71 ? -9.795 3.196 59.670 1.00 84.50 71 ARG A N 1
ATOM 539 C CA . ARG A 1 71 ? -10.438 2.221 58.777 1.00 84.50 71 ARG A CA 1
ATOM 540 C C . ARG A 1 71 ? -11.965 2.309 58.858 1.00 84.50 71 ARG A C 1
ATOM 542 O O . ARG A 1 71 ? -12.623 2.234 57.825 1.00 84.50 71 ARG A O 1
ATOM 549 N N . ASP A 1 72 ? -12.499 2.477 60.063 1.00 85.31 72 ASP A N 1
ATOM 550 C CA . ASP A 1 72 ? -13.940 2.477 60.316 1.00 85.31 72 ASP A CA 1
ATOM 551 C C . ASP A 1 72 ? -14.619 3.693 59.665 1.00 85.31 72 ASP A C 1
ATOM 553 O O . ASP A 1 72 ? -15.708 3.561 59.110 1.00 85.31 72 ASP A O 1
ATOM 557 N N . ASP A 1 73 ? -13.944 4.850 59.629 1.00 82.50 73 ASP A N 1
ATOM 558 C CA . ASP A 1 73 ? -14.440 6.046 58.927 1.00 82.50 73 ASP A CA 1
ATOM 559 C C . ASP A 1 73 ? -14.590 5.796 57.419 1.00 82.50 73 ASP A C 1
ATOM 561 O O . ASP A 1 73 ? -15.586 6.183 56.807 1.00 82.50 73 ASP A O 1
ATOM 565 N N . VAL A 1 74 ? -13.606 5.114 56.821 1.00 82.69 74 VAL A N 1
ATOM 566 C CA . VAL A 1 74 ? -13.615 4.758 55.393 1.00 82.69 74 VAL A CA 1
ATOM 567 C C . VAL A 1 74 ? -14.718 3.740 55.097 1.00 82.69 74 VAL A C 1
ATOM 569 O O . VAL A 1 74 ? -15.408 3.854 54.084 1.00 82.69 74 VAL A O 1
ATOM 572 N N . GLU A 1 75 ? -14.912 2.758 55.979 1.00 85.62 75 GLU A N 1
ATOM 573 C CA . GLU A 1 75 ? -15.975 1.759 55.848 1.00 85.62 75 GLU A CA 1
ATOM 574 C C . GLU A 1 75 ? -17.365 2.399 55.960 1.00 85.62 75 GLU A C 1
ATOM 576 O O . GLU A 1 75 ? -18.241 2.136 55.132 1.00 85.62 75 GLU A O 1
ATOM 581 N N . HIS A 1 76 ? -17.559 3.299 56.927 1.00 85.12 76 HIS A N 1
ATOM 582 C CA . HIS A 1 76 ? -18.824 3.999 57.120 1.00 85.12 76 HIS A CA 1
ATOM 583 C C . HIS A 1 76 ? -19.194 4.862 55.907 1.00 85.12 76 HIS A C 1
ATOM 585 O O . HIS A 1 76 ? -20.341 4.867 55.456 1.00 85.12 76 HIS A O 1
ATOM 591 N N . GLU A 1 77 ? -18.215 5.554 55.329 1.00 83.12 77 GLU A N 1
ATOM 592 C CA . GLU A 1 77 ? -18.416 6.366 54.133 1.00 83.12 77 GLU A CA 1
ATOM 593 C C . GLU A 1 77 ? -18.718 5.518 52.891 1.00 83.12 77 GLU A C 1
ATOM 595 O O . GLU A 1 77 ? -19.649 5.836 52.145 1.00 83.12 77 GLU A O 1
ATOM 600 N N . LEU A 1 78 ? -17.988 4.415 52.688 1.00 86.44 78 LEU A N 1
ATOM 601 C CA . LEU A 1 78 ? -18.276 3.457 51.620 1.00 86.44 78 LEU A CA 1
ATOM 602 C C . LEU A 1 78 ? -19.722 2.955 51.726 1.00 86.44 78 LEU A C 1
ATOM 604 O O . LEU A 1 78 ? -20.467 2.991 50.744 1.00 86.44 78 LEU A O 1
ATOM 608 N N . MET A 1 79 ? -20.149 2.564 52.928 1.00 88.38 79 MET A N 1
ATOM 609 C CA . MET A 1 79 ? -21.516 2.111 53.184 1.00 88.38 79 MET A CA 1
ATOM 610 C C . MET A 1 79 ? -22.554 3.211 52.937 1.00 88.38 79 MET A C 1
ATOM 612 O O . MET A 1 79 ? -23.602 2.937 52.347 1.00 88.38 79 MET A O 1
ATOM 616 N N . ALA A 1 80 ? -22.274 4.462 53.310 1.00 87.12 80 ALA A N 1
ATOM 617 C CA . ALA A 1 80 ? -23.162 5.593 53.048 1.00 87.12 80 ALA A CA 1
ATOM 618 C C . ALA A 1 80 ? -23.324 5.873 51.541 1.00 87.12 80 ALA A C 1
ATOM 620 O O . ALA A 1 80 ? -24.442 6.109 51.066 1.00 87.12 80 ALA A O 1
ATOM 621 N N . VAL A 1 81 ? -22.234 5.808 50.765 1.00 88.00 81 VAL A N 1
ATOM 622 C CA . VAL A 1 81 ? -22.264 5.942 49.297 1.00 88.00 81 VAL A CA 1
ATOM 623 C C . VAL A 1 81 ? -23.068 4.805 48.668 1.00 88.00 81 VAL A C 1
ATOM 625 O O . VAL A 1 81 ? -23.978 5.068 47.877 1.00 88.00 81 VAL A O 1
ATOM 628 N N . MET A 1 82 ? -22.792 3.555 49.053 1.00 89.50 82 MET A N 1
ATOM 629 C CA . MET A 1 82 ? -23.516 2.395 48.527 1.00 89.50 82 MET A CA 1
ATOM 630 C C . MET A 1 82 ? -25.012 2.462 48.846 1.00 89.50 82 MET A C 1
ATOM 632 O O . MET A 1 82 ? -25.842 2.230 47.970 1.00 89.50 82 MET A O 1
ATOM 636 N N . THR A 1 83 ? -25.366 2.847 50.075 1.00 89.12 83 THR A N 1
ATOM 637 C CA . THR A 1 83 ? -26.763 3.011 50.507 1.00 89.12 83 THR A CA 1
ATOM 638 C C . THR A 1 83 ? -27.466 4.093 49.689 1.00 89.12 83 THR A C 1
ATOM 640 O O . THR A 1 83 ? -28.588 3.896 49.228 1.00 89.12 83 THR A O 1
ATOM 643 N N . THR A 1 84 ? -26.790 5.217 49.437 1.00 89.00 84 THR A N 1
ATOM 644 C CA . THR A 1 84 ? -27.333 6.314 48.620 1.00 89.00 84 THR A CA 1
ATOM 645 C C . THR A 1 84 ? -27.635 5.857 47.191 1.00 89.00 84 THR A C 1
ATOM 647 O O . THR A 1 84 ? -28.680 6.205 46.645 1.00 89.00 84 THR A O 1
ATOM 650 N N . LEU A 1 85 ? -26.749 5.068 46.582 1.00 88.81 85 LEU A N 1
ATOM 651 C CA . LEU A 1 85 ? -26.948 4.540 45.229 1.00 88.81 85 LEU A CA 1
ATOM 652 C C . LEU A 1 85 ? -28.011 3.445 45.173 1.00 88.81 85 LEU A C 1
ATOM 654 O O . LEU A 1 85 ? -28.818 3.437 44.246 1.00 88.81 85 LEU A O 1
ATOM 658 N N . SER A 1 86 ? -28.067 2.582 46.187 1.00 90.06 86 SER A N 1
ATOM 659 C CA . SER A 1 86 ? -29.120 1.570 46.325 1.00 90.06 86 SER A CA 1
ATOM 660 C C . SER A 1 86 ? -30.501 2.228 46.388 1.00 90.06 86 SER A C 1
ATOM 662 O O . SER A 1 86 ? -31.391 1.891 45.610 1.00 90.06 86 SER A O 1
ATOM 664 N N . ASN A 1 87 ? -30.646 3.280 47.203 1.00 91.31 87 ASN A N 1
ATOM 665 C CA . ASN A 1 87 ? -31.883 4.062 47.308 1.00 91.31 87 ASN A CA 1
ATOM 666 C C . ASN A 1 87 ? -32.265 4.781 46.003 1.00 91.31 87 ASN A C 1
ATOM 668 O O . ASN A 1 87 ? -33.427 5.124 45.805 1.00 91.31 87 ASN A O 1
ATOM 672 N N . ARG A 1 88 ? -31.298 5.017 45.108 1.00 88.44 88 ARG A N 1
ATOM 673 C CA . ARG A 1 88 ? -31.515 5.588 43.768 1.00 88.44 88 ARG A CA 1
ATOM 674 C C . ARG A 1 88 ? -31.789 4.526 42.696 1.00 88.44 88 ARG A C 1
ATOM 676 O O . ARG A 1 88 ? -31.900 4.881 41.527 1.00 88.44 88 ARG A O 1
ATOM 683 N N . GLY A 1 89 ? -31.903 3.253 43.077 1.00 87.12 89 GLY A N 1
ATOM 684 C CA . GLY A 1 89 ? -32.204 2.149 42.166 1.00 87.12 89 GLY A CA 1
ATOM 685 C C . GLY A 1 89 ? -30.997 1.627 41.385 1.00 87.12 89 GLY A C 1
ATOM 686 O O . GLY A 1 89 ? -31.178 1.042 40.323 1.00 87.12 89 GLY A O 1
ATOM 687 N N . PHE A 1 90 ? -29.766 1.838 41.868 1.00 90.00 90 PHE A N 1
ATOM 688 C CA . PHE A 1 90 ? -28.581 1.300 41.200 1.00 90.00 90 PHE A CA 1
ATOM 689 C C . PHE A 1 90 ? -28.542 -0.237 41.262 1.00 90.00 90 PHE A C 1
ATOM 691 O O . PHE A 1 90 ? -28.573 -0.832 42.342 1.00 90.00 90 PHE A O 1
ATOM 698 N N . ALA A 1 91 ? -28.426 -0.881 40.101 1.00 88.50 91 ALA A N 1
ATOM 699 C CA . ALA A 1 91 ? -28.426 -2.334 39.961 1.00 88.50 91 ALA A CA 1
ATOM 700 C C . ALA A 1 91 ? -27.046 -2.947 40.276 1.00 88.50 91 ALA A C 1
ATOM 702 O O . ALA A 1 91 ? -26.328 -3.400 39.388 1.00 88.50 91 ALA A O 1
ATOM 703 N N . PHE A 1 92 ? -26.670 -2.992 41.559 1.00 89.25 92 PHE A N 1
ATOM 704 C CA . PHE A 1 92 ? -25.398 -3.590 42.004 1.00 89.25 92 PHE A CA 1
ATOM 705 C C . PHE A 1 92 ? -25.199 -5.040 41.536 1.00 89.25 92 PHE A C 1
ATOM 707 O O . PHE A 1 92 ? -24.064 -5.463 41.333 1.00 89.25 92 PHE A O 1
ATOM 714 N N . ALA A 1 93 ? -26.289 -5.789 41.345 1.00 90.38 93 ALA A N 1
ATOM 715 C CA . ALA A 1 93 ? -26.254 -7.171 40.872 1.00 90.38 93 ALA A CA 1
ATOM 716 C C . ALA A 1 93 ? -25.659 -7.320 39.460 1.00 90.38 93 ALA A C 1
ATOM 718 O O . ALA A 1 93 ? -25.125 -8.378 39.144 1.00 90.38 93 ALA A O 1
ATOM 719 N N . ASP A 1 94 ? -25.696 -6.262 38.644 1.00 90.38 94 ASP A N 1
ATOM 720 C CA . ASP A 1 94 ? -25.189 -6.281 37.270 1.00 90.38 94 ASP A CA 1
ATOM 721 C C . ASP A 1 94 ? -23.748 -5.752 37.153 1.00 90.38 94 ASP A C 1
ATOM 723 O O . ASP A 1 94 ? -23.170 -5.762 36.065 1.00 90.38 94 ASP A O 1
ATOM 727 N N . LEU A 1 95 ? -23.132 -5.318 38.262 1.00 89.06 95 LEU A N 1
ATOM 728 C CA . LEU A 1 95 ? -21.726 -4.896 38.282 1.00 89.06 95 LEU A CA 1
ATOM 729 C C . LEU A 1 95 ? -20.752 -5.974 37.775 1.00 89.06 95 LEU A C 1
ATOM 731 O O . LEU A 1 95 ? -19.857 -5.605 37.015 1.00 89.06 95 LEU A O 1
ATOM 735 N N . PRO A 1 96 ? -20.893 -7.273 38.120 1.00 91.38 96 PRO A N 1
ATOM 736 C CA . PRO A 1 96 ? -20.021 -8.311 37.573 1.00 91.38 96 PRO A CA 1
ATOM 737 C C . PRO A 1 96 ? -20.050 -8.345 36.042 1.00 91.38 96 PRO A C 1
ATOM 739 O O . PRO A 1 96 ? -18.999 -8.330 35.413 1.00 91.38 96 PRO A O 1
ATOM 742 N N . ASN A 1 97 ? -21.241 -8.244 35.441 1.00 90.06 97 ASN A N 1
ATOM 743 C CA . ASN A 1 97 ? -21.402 -8.241 33.984 1.00 90.06 97 ASN A CA 1
ATOM 744 C C . ASN A 1 97 ? -20.717 -7.032 33.329 1.00 90.06 97 ASN A C 1
ATOM 746 O O . ASN A 1 97 ? -20.184 -7.136 32.225 1.00 90.06 97 ASN A O 1
ATOM 750 N N . LEU A 1 98 ? -20.730 -5.873 33.998 1.00 90.88 98 LEU A N 1
ATOM 751 C CA . LEU A 1 98 ? -19.980 -4.709 33.539 1.00 90.88 98 LEU A CA 1
ATOM 752 C C . LEU A 1 98 ? -18.470 -4.950 33.620 1.00 90.88 98 LEU A C 1
ATOM 754 O O . LEU A 1 98 ? -17.763 -4.597 32.680 1.00 90.88 98 LEU A O 1
ATOM 758 N N . PHE A 1 99 ? -17.971 -5.501 34.726 1.00 90.75 99 PHE A N 1
ATOM 759 C CA . PHE A 1 99 ? -16.540 -5.753 34.889 1.00 90.75 99 PHE A CA 1
ATOM 760 C C . PHE A 1 99 ? -16.024 -6.769 33.871 1.00 90.75 99 PHE A C 1
ATOM 762 O O . PHE A 1 99 ? -15.002 -6.503 33.240 1.00 90.75 99 PHE A O 1
ATOM 769 N N . ASP A 1 100 ? -16.770 -7.849 33.636 1.00 92.62 100 ASP A N 1
ATOM 770 C CA . ASP A 1 100 ? -16.461 -8.840 32.604 1.00 92.62 100 ASP A CA 1
ATOM 771 C C . ASP A 1 100 ? -16.442 -8.188 31.211 1.00 92.62 100 ASP A C 1
ATOM 773 O O . ASP A 1 100 ? -15.468 -8.321 30.470 1.00 92.62 100 ASP A O 1
ATOM 777 N N . PHE A 1 101 ? -17.455 -7.373 30.884 1.00 93.19 101 PHE A N 1
ATOM 778 C CA . PHE A 1 101 ? -17.496 -6.624 29.623 1.00 93.19 101 PHE A CA 1
ATOM 779 C C . PHE A 1 101 ? -16.302 -5.670 29.454 1.00 93.19 101 PHE A C 1
ATOM 781 O O . PHE A 1 101 ? -15.708 -5.603 28.379 1.00 93.19 101 PHE A O 1
ATOM 788 N N . GLU A 1 102 ? -15.949 -4.901 30.487 1.00 91.25 102 GLU A N 1
ATOM 789 C CA . GLU A 1 102 ? -14.830 -3.953 30.443 1.00 91.25 102 GLU A CA 1
ATOM 790 C C . GLU A 1 102 ? -13.487 -4.686 30.297 1.00 91.25 102 GLU A C 1
ATOM 792 O O . GLU A 1 102 ? -12.635 -4.253 29.515 1.00 91.25 102 GLU A O 1
ATOM 797 N N . GLN A 1 103 ? -13.310 -5.811 30.995 1.00 92.69 103 GLN A N 1
ATOM 798 C CA . GLN A 1 103 ? -12.133 -6.666 30.880 1.00 92.69 103 GLN A CA 1
ATOM 799 C C . GLN A 1 103 ? -12.002 -7.244 29.466 1.00 92.69 103 GLN A C 1
ATOM 801 O O . GLN A 1 103 ? -10.955 -7.065 28.837 1.00 92.69 103 GLN A O 1
ATOM 806 N N . ASP A 1 104 ? -13.058 -7.861 28.937 1.00 92.31 104 ASP A N 1
ATOM 807 C CA . ASP A 1 104 ? -13.072 -8.433 27.588 1.00 92.31 104 ASP A CA 1
ATOM 808 C C . ASP A 1 104 ? -12.855 -7.358 26.519 1.00 92.31 104 ASP A C 1
ATOM 810 O O . ASP A 1 104 ? -12.106 -7.558 25.558 1.00 92.31 104 ASP A O 1
ATOM 814 N N . ARG A 1 105 ? -13.445 -6.169 26.703 1.00 91.19 105 ARG A N 1
ATOM 815 C CA . ARG A 1 105 ? -13.259 -5.042 25.784 1.00 91.19 105 ARG A CA 1
ATOM 816 C C . ARG A 1 105 ? -11.806 -4.592 25.776 1.00 91.19 105 ARG A C 1
ATOM 818 O O . ARG A 1 105 ? -11.253 -4.359 24.704 1.00 91.19 105 ARG A O 1
ATOM 825 N N . ASN A 1 106 ? -11.184 -4.458 26.944 1.00 91.56 106 ASN A N 1
ATOM 826 C CA . ASN A 1 106 ? -9.788 -4.039 27.037 1.00 91.56 106 ASN A CA 1
ATOM 827 C C . ASN A 1 106 ? -8.856 -5.092 26.410 1.00 91.56 106 ASN A C 1
ATOM 829 O O . ASN A 1 106 ? -7.987 -4.732 25.621 1.00 91.56 106 ASN A O 1
ATOM 833 N N . GLN A 1 107 ? -9.100 -6.387 26.642 1.00 91.12 107 GLN A N 1
ATOM 834 C CA . GLN A 1 107 ? -8.351 -7.469 25.987 1.00 91.12 107 GLN A CA 1
ATOM 835 C C . GLN A 1 107 ? -8.511 -7.460 24.457 1.00 91.12 107 GLN A C 1
ATOM 837 O O . GLN A 1 107 ? -7.535 -7.664 23.722 1.00 91.12 107 GLN A O 1
ATOM 842 N N . HIS A 1 108 ? -9.728 -7.208 23.965 1.00 89.06 108 HIS A N 1
ATOM 843 C CA . HIS A 1 108 ? -10.005 -7.045 22.541 1.00 89.06 108 HIS A CA 1
ATOM 844 C C . HIS A 1 108 ? -9.223 -5.857 21.960 1.00 89.06 108 HIS A C 1
ATOM 846 O O . HIS A 1 108 ? -8.470 -6.032 21.001 1.00 89.06 108 HIS A O 1
ATOM 852 N N . LEU A 1 109 ? -9.317 -4.673 22.575 1.00 89.81 109 LEU A N 1
ATOM 853 C CA . LEU A 1 109 ? -8.616 -3.464 22.127 1.00 89.81 109 LEU A CA 1
ATOM 854 C C . LEU A 1 109 ? -7.088 -3.622 22.152 1.00 89.81 109 LEU A C 1
ATOM 856 O O . LEU A 1 109 ? -6.412 -3.191 21.216 1.00 89.81 109 LEU A O 1
ATOM 860 N N . ASP A 1 110 ? -6.534 -4.288 23.165 1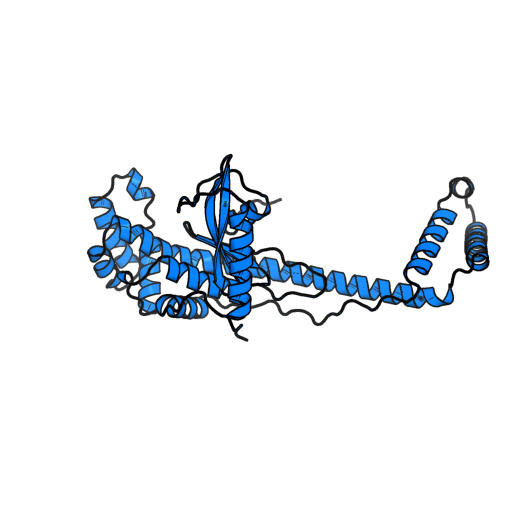.00 90.62 110 ASP A N 1
ATOM 861 C CA . ASP A 1 110 ? -5.101 -4.588 23.247 1.00 90.62 110 ASP A CA 1
ATOM 862 C C . ASP A 1 110 ? -4.654 -5.538 22.132 1.00 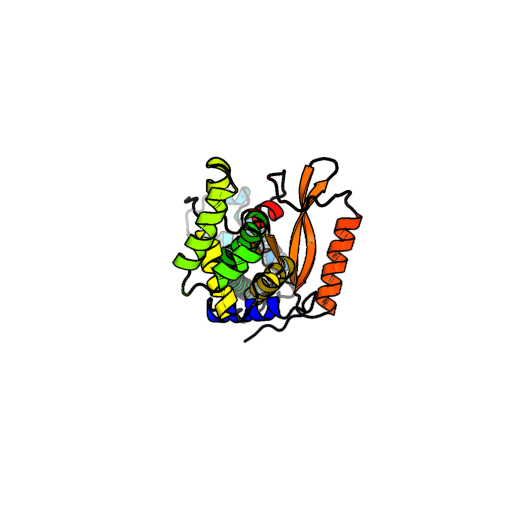90.62 110 ASP A C 1
ATOM 864 O O . ASP A 1 110 ? -3.572 -5.396 21.555 1.00 90.62 110 ASP A O 1
ATOM 868 N N . THR A 1 111 ? -5.488 -6.519 21.795 1.00 90.81 111 THR A N 1
ATOM 869 C CA . THR A 1 111 ? -5.228 -7.459 20.699 1.00 90.81 111 THR A CA 1
ATOM 870 C C . THR A 1 111 ? -5.268 -6.752 19.348 1.00 90.81 111 THR A C 1
ATOM 872 O O . THR A 1 111 ? -4.323 -6.879 18.567 1.00 90.81 111 THR A O 1
ATOM 875 N N . VAL A 1 112 ? -6.293 -5.931 19.114 1.00 89.06 112 VAL A N 1
ATOM 876 C CA . VAL A 1 112 ? -6.432 -5.090 17.919 1.00 89.06 112 VAL A CA 1
ATOM 877 C C . VAL A 1 112 ? -5.250 -4.127 17.776 1.00 89.06 112 VAL A C 1
ATOM 879 O O . VAL A 1 112 ? -4.674 -4.001 16.691 1.00 89.06 112 VAL A O 1
ATOM 882 N N . THR A 1 113 ? -4.825 -3.496 18.872 1.00 89.56 113 THR A N 1
ATOM 883 C CA . THR A 1 113 ? -3.692 -2.559 18.885 1.00 89.56 113 THR A CA 1
ATOM 884 C C . THR A 1 113 ? -2.379 -3.266 18.553 1.00 89.56 113 THR A C 1
ATOM 886 O O . THR A 1 113 ? -1.596 -2.771 17.736 1.00 89.56 113 THR A O 1
ATOM 889 N N . ARG A 1 114 ? -2.130 -4.442 19.146 1.00 90.00 114 ARG A N 1
ATOM 890 C CA . ARG A 1 114 ? -0.931 -5.248 18.864 1.00 90.00 114 ARG A CA 1
ATOM 891 C C . ARG A 1 114 ? -0.890 -5.717 17.414 1.00 90.00 114 ARG A C 1
ATOM 893 O O . ARG A 1 114 ? 0.148 -5.561 16.774 1.00 90.00 114 ARG A O 1
ATOM 900 N N . TYR A 1 115 ? -2.011 -6.223 16.896 1.00 90.12 115 TYR A N 1
ATOM 901 C CA . TYR A 1 115 ? -2.134 -6.613 15.493 1.00 90.12 115 TYR A CA 1
ATOM 902 C C . TYR A 1 115 ? -1.836 -5.437 14.564 1.00 90.12 115 TYR A C 1
ATOM 904 O O . TYR A 1 115 ? -0.932 -5.529 13.743 1.00 90.12 115 TYR A O 1
ATOM 912 N N . THR A 1 116 ? -2.522 -4.306 14.751 1.00 87.44 116 THR A N 1
ATOM 913 C CA . THR A 1 116 ? -2.366 -3.119 13.895 1.00 87.44 116 THR A CA 1
ATOM 914 C C . THR A 1 116 ? -0.918 -2.624 13.872 1.00 87.44 116 THR A C 1
ATOM 916 O O . THR A 1 116 ? -0.384 -2.307 12.811 1.00 87.44 116 THR A O 1
ATOM 919 N N . ARG A 1 117 ? -0.231 -2.609 15.023 1.00 87.50 117 ARG A N 1
ATOM 920 C CA . ARG A 1 117 ? 1.187 -2.220 15.095 1.00 87.50 117 ARG A CA 1
ATOM 921 C C . ARG A 1 117 ? 2.091 -3.190 14.330 1.00 87.50 117 ARG A C 1
ATOM 923 O O . ARG A 1 117 ? 2.940 -2.740 13.565 1.00 87.50 117 ARG A O 1
ATOM 930 N N . ALA A 1 118 ? 1.916 -4.496 14.530 1.00 88.94 118 ALA A N 1
ATOM 931 C CA . ALA A 1 118 ? 2.713 -5.520 13.854 1.00 88.94 118 ALA A CA 1
ATOM 932 C C . ALA A 1 118 ? 2.465 -5.530 12.336 1.00 88.94 118 ALA A C 1
ATOM 934 O O . ALA A 1 118 ? 3.410 -5.569 11.552 1.00 88.94 118 ALA A O 1
ATOM 935 N N . ALA A 1 119 ? 1.201 -5.429 11.928 1.00 88.12 119 ALA A N 1
ATOM 936 C CA . ALA A 1 119 ? 0.763 -5.327 10.544 1.00 88.12 119 ALA A CA 1
ATOM 937 C C . ALA A 1 119 ? 1.376 -4.114 9.829 1.00 88.12 119 ALA A C 1
ATOM 939 O O . ALA A 1 119 ? 1.945 -4.264 8.746 1.00 88.12 119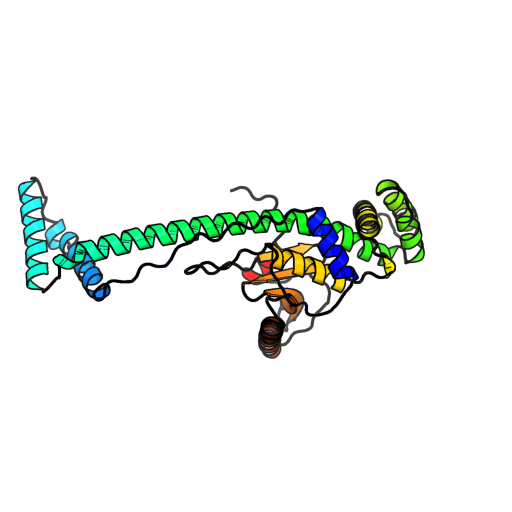 ALA A O 1
ATOM 940 N N . ASN A 1 120 ? 1.328 -2.931 10.450 1.00 86.19 120 ASN A N 1
ATOM 941 C CA . ASN A 1 120 ? 1.915 -1.714 9.886 1.00 86.19 120 ASN A CA 1
ATOM 942 C C . ASN A 1 120 ? 3.438 -1.830 9.740 1.00 86.19 120 ASN A C 1
ATOM 944 O O . ASN A 1 120 ? 3.964 -1.540 8.669 1.00 86.19 120 ASN A O 1
ATOM 948 N N . ALA A 1 121 ? 4.137 -2.317 10.772 1.00 86.69 121 ALA A N 1
ATOM 949 C CA . ALA A 1 121 ? 5.589 -2.503 10.725 1.00 86.69 121 ALA A CA 1
ATOM 950 C C . ALA A 1 121 ? 6.011 -3.507 9.636 1.00 86.69 121 ALA A C 1
ATOM 952 O O . ALA A 1 121 ? 6.973 -3.277 8.904 1.00 86.69 121 ALA A O 1
ATOM 953 N N . ASN A 1 122 ? 5.265 -4.604 9.486 1.00 89.12 122 ASN A N 1
ATOM 954 C CA . ASN A 1 122 ? 5.501 -5.582 8.428 1.00 89.12 122 ASN A CA 1
ATOM 955 C C . ASN A 1 122 ? 5.256 -4.991 7.030 1.00 89.12 122 ASN A C 1
ATOM 957 O O . ASN A 1 122 ? 6.047 -5.212 6.116 1.00 89.12 122 ASN A O 1
ATOM 961 N N . THR A 1 123 ? 4.190 -4.202 6.874 1.00 87.81 123 THR A N 1
ATOM 962 C CA . THR A 1 123 ? 3.856 -3.527 5.610 1.00 87.81 123 THR A CA 1
ATOM 963 C C . THR A 1 123 ? 4.932 -2.521 5.216 1.00 87.81 123 THR A C 1
ATOM 965 O O . THR A 1 123 ? 5.341 -2.498 4.061 1.00 87.81 123 THR A O 1
ATOM 968 N N . GLU A 1 124 ? 5.440 -1.730 6.163 1.00 86.81 124 GLU A N 1
ATOM 969 C CA . GLU A 1 124 ? 6.539 -0.789 5.924 1.00 86.81 124 GLU A CA 1
ATOM 970 C C . GLU A 1 124 ? 7.818 -1.519 5.485 1.00 86.81 124 GLU A C 1
ATOM 972 O O . GLU A 1 124 ? 8.419 -1.165 4.469 1.00 86.81 124 GLU A O 1
ATOM 977 N N . ALA A 1 125 ? 8.188 -2.597 6.184 1.00 88.62 125 ALA A N 1
ATOM 978 C CA . ALA A 1 125 ? 9.361 -3.399 5.845 1.00 88.62 125 ALA A CA 1
ATOM 979 C C . ALA A 1 125 ? 9.254 -4.060 4.458 1.00 88.62 125 ALA A C 1
ATOM 981 O O . ALA A 1 125 ? 10.235 -4.095 3.709 1.00 88.62 125 ALA A O 1
ATOM 982 N N . LEU A 1 126 ? 8.077 -4.583 4.096 1.00 90.69 126 LEU A N 1
ATOM 983 C CA . LEU A 1 126 ? 7.836 -5.164 2.774 1.00 90.69 126 LEU A CA 1
ATOM 984 C C . LEU A 1 126 ? 7.828 -4.092 1.686 1.00 90.69 126 LEU A C 1
ATOM 986 O O . LEU A 1 126 ? 8.505 -4.260 0.674 1.00 90.69 126 LEU A O 1
ATOM 990 N N . SER A 1 127 ? 7.151 -2.967 1.910 1.00 90.38 127 SER A N 1
ATOM 991 C CA . SER A 1 127 ? 7.140 -1.857 0.960 1.00 90.38 127 SER A CA 1
ATOM 992 C C . SER A 1 127 ? 8.528 -1.284 0.700 1.00 90.38 127 SER A C 1
ATOM 994 O O . SER A 1 127 ? 8.801 -0.925 -0.438 1.00 90.38 127 SER A O 1
ATOM 996 N N . ALA A 1 128 ? 9.429 -1.235 1.687 1.00 89.31 128 ALA A N 1
ATOM 997 C CA . ALA A 1 128 ? 10.809 -0.804 1.459 1.00 89.31 128 ALA A CA 1
ATOM 998 C C . ALA A 1 128 ? 11.550 -1.734 0.478 1.00 89.31 128 ALA A C 1
ATOM 1000 O O . ALA A 1 128 ? 12.164 -1.265 -0.479 1.00 89.31 1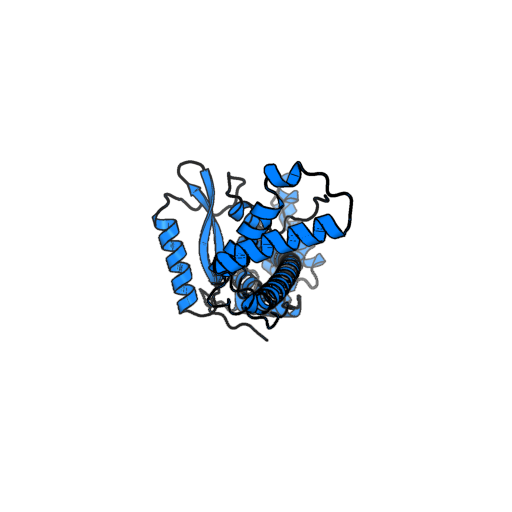28 ALA A O 1
ATOM 1001 N N . LYS A 1 129 ? 11.428 -3.057 0.660 1.00 91.38 129 LYS A N 1
ATOM 1002 C CA . LYS A 1 129 ? 12.032 -4.058 -0.242 1.00 91.38 129 LYS A CA 1
ATOM 1003 C C . LYS A 1 129 ? 11.423 -4.012 -1.641 1.00 91.38 129 LYS A C 1
ATOM 1005 O O . LYS A 1 129 ? 12.134 -4.083 -2.639 1.00 91.38 129 LYS A O 1
ATOM 1010 N N . VAL A 1 130 ? 10.099 -3.893 -1.712 1.00 92.81 130 VAL A N 1
ATOM 1011 C CA . VAL A 1 130 ? 9.359 -3.805 -2.975 1.00 92.81 130 VAL A CA 1
ATOM 1012 C C . VAL A 1 130 ? 9.704 -2.506 -3.712 1.00 92.81 130 VAL A C 1
ATOM 1014 O O . VAL A 1 130 ? 9.924 -2.535 -4.921 1.00 92.81 130 VAL A O 1
ATOM 1017 N N . ALA A 1 131 ? 9.828 -1.384 -2.999 1.00 91.94 131 ALA A N 1
ATOM 1018 C CA . ALA A 1 131 ? 10.247 -0.104 -3.564 1.00 91.94 131 ALA A CA 1
ATOM 1019 C C . ALA A 1 131 ? 11.671 -0.156 -4.129 1.00 91.94 131 ALA A C 1
ATOM 1021 O O . ALA A 1 131 ? 11.891 0.336 -5.232 1.00 91.94 131 ALA A O 1
ATOM 1022 N N . GLU A 1 132 ? 12.623 -0.772 -3.421 1.00 90.44 132 GLU A N 1
ATOM 1023 C CA . GLU A 1 132 ? 13.991 -0.962 -3.922 1.00 90.44 132 GLU A CA 1
ATOM 1024 C C . GLU A 1 132 ? 13.993 -1.790 -5.216 1.00 90.44 132 GLU A C 1
ATOM 1026 O O . GLU A 1 132 ? 14.587 -1.387 -6.218 1.00 90.44 132 GLU A O 1
ATOM 1031 N N . TRP A 1 133 ? 13.246 -2.897 -5.230 1.00 93.75 133 TRP A N 1
ATOM 1032 C CA . TRP A 1 133 ? 13.140 -3.776 -6.393 1.00 93.75 133 TRP A CA 1
ATOM 1033 C C . TRP A 1 133 ? 12.540 -3.063 -7.615 1.00 93.75 133 TRP A C 1
ATOM 1035 O O . TRP A 1 133 ? 13.088 -3.136 -8.715 1.00 93.75 133 TRP A O 1
ATOM 1045 N N . PHE A 1 134 ? 11.454 -2.303 -7.436 1.00 94.31 134 PHE A N 1
ATOM 1046 C CA . PHE A 1 134 ? 10.861 -1.514 -8.521 1.00 94.31 134 PHE A CA 1
ATOM 1047 C C . PHE A 1 134 ? 11.659 -0.249 -8.871 1.00 94.31 134 PHE A C 1
ATOM 1049 O O . PHE A 1 134 ? 11.542 0.248 -9.995 1.00 94.31 134 PHE A O 1
ATOM 1056 N N . SER A 1 135 ? 12.507 0.264 -7.975 1.00 91.88 135 SER A N 1
ATOM 1057 C CA . SER A 1 135 ? 13.434 1.356 -8.296 1.00 91.88 135 SER A CA 1
ATOM 1058 C C . SER A 1 135 ? 14.430 0.928 -9.374 1.00 91.88 135 SER A C 1
ATOM 1060 O O . SER A 1 135 ? 14.703 1.697 -10.293 1.00 91.88 135 SER A O 1
ATOM 1062 N N . ASP A 1 136 ? 14.918 -0.312 -9.322 1.00 93.62 136 ASP A N 1
ATOM 1063 C CA . ASP A 1 136 ? 15.805 -0.855 -10.354 1.00 93.62 136 ASP A CA 1
ATOM 1064 C C . ASP A 1 136 ? 15.090 -0.975 -11.712 1.00 93.62 136 ASP A C 1
ATOM 1066 O O . ASP A 1 136 ? 15.654 -0.616 -12.746 1.00 93.62 136 ASP A O 1
ATOM 1070 N N . ILE A 1 137 ? 13.823 -1.406 -11.728 1.00 94.31 137 ILE A N 1
ATOM 1071 C CA . ILE A 1 137 ? 13.016 -1.497 -12.959 1.00 94.31 137 ILE A CA 1
ATOM 1072 C C . ILE A 1 137 ? 12.685 -0.112 -13.528 1.00 94.31 137 ILE A C 1
ATOM 1074 O O . ILE A 1 137 ? 12.808 0.122 -14.730 1.00 94.31 137 ILE A O 1
ATOM 1078 N N . THR A 1 138 ? 12.302 0.844 -12.683 1.00 92.06 138 THR A N 1
ATOM 1079 C CA . THR A 1 138 ? 12.028 2.219 -13.135 1.00 92.06 138 THR A CA 1
ATOM 1080 C C . THR A 1 138 ? 13.289 2.943 -13.607 1.00 92.06 138 THR A C 1
ATOM 1082 O O . THR A 1 138 ? 13.197 3.777 -14.510 1.00 92.06 138 THR A O 1
ATOM 1085 N N . ALA A 1 139 ? 14.470 2.589 -13.085 1.00 91.25 139 ALA A N 1
ATOM 1086 C CA . ALA A 1 139 ? 15.746 3.058 -13.617 1.00 91.25 139 ALA A CA 1
ATOM 1087 C C . ALA A 1 139 ? 15.981 2.591 -15.064 1.00 91.25 139 ALA A C 1
ATOM 1089 O O . ALA A 1 139 ? 16.484 3.369 -15.868 1.00 91.25 139 ALA A O 1
ATOM 1090 N N . VAL A 1 140 ? 15.562 1.376 -15.440 1.00 93.19 140 VAL A N 1
ATOM 1091 C CA . VAL A 1 140 ? 15.618 0.916 -16.844 1.00 93.19 140 VAL A CA 1
ATOM 1092 C C . VAL A 1 140 ? 14.796 1.841 -17.742 1.00 93.19 140 VAL A C 1
ATOM 1094 O O . VAL A 1 140 ? 15.304 2.318 -18.754 1.00 93.19 140 VAL A O 1
ATOM 1097 N N . LEU A 1 141 ? 13.555 2.152 -17.349 1.00 91.12 141 LEU A N 1
ATOM 1098 C CA . LEU A 1 141 ? 12.667 3.027 -18.124 1.00 91.12 141 LEU A CA 1
ATOM 1099 C C . LEU A 1 141 ? 13.198 4.463 -18.236 1.00 91.12 141 LEU A C 1
ATOM 1101 O O . LEU A 1 141 ? 13.051 5.097 -19.281 1.00 91.12 141 LEU A O 1
ATOM 1105 N N . SER A 1 142 ? 13.800 5.001 -17.173 1.00 88.38 142 SER A N 1
ATOM 1106 C CA . SER A 1 142 ? 14.352 6.360 -17.190 1.00 88.38 142 SER A CA 1
ATOM 1107 C C . SER A 1 142 ? 15.632 6.447 -18.021 1.00 88.38 142 SER A C 1
ATOM 1109 O O . SER A 1 142 ? 15.768 7.362 -18.831 1.00 88.38 142 SER A O 1
ATOM 1111 N N . VAL A 1 143 ? 16.530 5.467 -17.896 1.00 89.44 143 VAL A N 1
ATOM 1112 C CA . VAL A 1 143 ? 17.763 5.378 -18.686 1.00 89.44 143 VAL A CA 1
ATOM 1113 C C . VAL A 1 143 ? 17.454 5.161 -20.164 1.00 89.44 143 VAL A C 1
ATOM 1115 O O . VAL A 1 143 ? 18.060 5.825 -21.003 1.00 89.44 143 VAL A O 1
ATOM 1118 N N . ALA A 1 144 ? 16.470 4.320 -20.497 1.00 89.06 144 ALA A N 1
ATOM 1119 C CA . ALA A 1 144 ? 16.055 4.079 -21.878 1.00 89.06 144 ALA A CA 1
ATOM 1120 C C . ALA A 1 144 ? 15.672 5.373 -22.616 1.00 89.06 144 ALA A C 1
ATOM 1122 O O . ALA A 1 144 ? 16.009 5.533 -23.789 1.00 89.06 144 ALA A O 1
ATOM 1123 N N . LYS A 1 145 ? 15.048 6.337 -21.921 1.00 86.44 145 LYS A N 1
ATOM 1124 C CA . LYS A 1 145 ? 14.718 7.662 -22.481 1.00 86.44 145 LYS A CA 1
ATOM 1125 C C . LYS A 1 145 ? 15.950 8.512 -22.810 1.00 86.44 145 LYS A C 1
ATOM 1127 O O . LYS A 1 145 ? 15.859 9.399 -23.650 1.00 86.44 145 LYS A O 1
ATOM 1132 N N . VAL A 1 146 ? 17.081 8.261 -22.153 1.00 86.06 146 VAL A N 1
ATOM 1133 C CA . VAL A 1 146 ? 18.341 8.996 -22.344 1.00 86.06 146 VAL A CA 1
ATOM 1134 C C . VAL A 1 146 ? 19.185 8.346 -23.440 1.00 86.06 146 VAL A C 1
ATOM 1136 O O . VAL A 1 146 ? 19.611 9.004 -24.393 1.00 86.06 146 VAL A O 1
ATOM 1139 N N . VAL A 1 147 ? 19.447 7.043 -23.312 1.00 87.19 147 VAL A N 1
ATOM 1140 C CA . VAL A 1 147 ? 20.397 6.342 -24.188 1.00 87.19 147 VAL A CA 1
ATOM 1141 C C . VAL A 1 147 ? 19.752 5.786 -25.456 1.00 87.19 147 VAL A C 1
ATOM 1143 O O . VAL A 1 147 ? 20.446 5.664 -26.462 1.00 87.19 147 VAL A O 1
ATOM 1146 N N . GLY A 1 148 ? 18.433 5.588 -25.473 1.00 87.06 148 GLY A N 1
ATOM 1147 C CA . GLY A 1 148 ? 17.689 5.070 -26.622 1.00 87.06 148 GLY A CA 1
ATOM 1148 C C . GLY A 1 148 ? 17.567 3.543 -26.637 1.00 87.06 148 GLY A C 1
ATOM 1149 O O . GLY A 1 148 ? 18.228 2.838 -25.877 1.00 87.06 148 GLY A O 1
ATOM 1150 N N . ALA A 1 149 ? 16.689 3.038 -27.506 1.00 87.12 149 ALA A N 1
ATOM 1151 C CA . ALA A 1 149 ? 16.272 1.637 -27.521 1.00 87.12 149 ALA A CA 1
ATOM 1152 C C . ALA A 1 149 ? 17.397 0.654 -27.891 1.00 87.12 149 ALA A C 1
ATOM 1154 O O . ALA A 1 149 ? 17.539 -0.375 -27.233 1.00 87.12 149 ALA A O 1
ATOM 1155 N N . ASP A 1 150 ? 18.225 0.992 -28.883 1.00 87.75 150 ASP A N 1
ATOM 1156 C CA . ASP A 1 150 ? 19.288 0.104 -29.380 1.00 87.75 150 ASP A CA 1
ATOM 1157 C C . ASP A 1 150 ? 20.328 -0.202 -28.293 1.00 87.75 150 ASP A C 1
ATOM 1159 O O . ASP A 1 150 ? 20.674 -1.358 -28.052 1.00 87.75 150 ASP A O 1
ATOM 1163 N N . VAL A 1 151 ? 20.744 0.832 -27.553 1.00 89.69 151 VAL A N 1
ATOM 1164 C CA . VAL A 1 151 ? 21.683 0.706 -26.427 1.00 89.69 151 VAL A CA 1
ATOM 1165 C C . VAL A 1 151 ? 21.097 -0.159 -25.312 1.00 89.69 151 VAL A C 1
ATOM 1167 O O . VAL A 1 151 ? 21.796 -0.972 -24.709 1.00 89.69 151 VAL A O 1
ATOM 1170 N N . MET A 1 152 ? 19.800 -0.010 -25.033 1.00 91.69 152 MET A N 1
ATOM 1171 C CA . MET A 1 152 ? 19.132 -0.818 -24.013 1.00 91.69 152 MET A CA 1
ATOM 1172 C C . MET A 1 152 ? 19.026 -2.287 -24.423 1.00 91.69 152 MET A C 1
ATOM 1174 O O . MET A 1 152 ? 19.194 -3.158 -23.570 1.00 91.69 152 MET A O 1
ATOM 1178 N N . ALA A 1 153 ? 18.790 -2.571 -25.706 1.00 90.50 153 ALA A N 1
ATOM 1179 C CA . ALA A 1 153 ? 18.765 -3.933 -26.228 1.00 90.50 153 ALA A CA 1
ATOM 1180 C C . ALA A 1 153 ? 20.146 -4.605 -26.126 1.00 90.50 153 ALA A C 1
ATOM 1182 O O . ALA A 1 153 ? 20.246 -5.747 -25.671 1.00 90.50 153 ALA A O 1
ATOM 1183 N N . GLU A 1 154 ? 21.219 -3.885 -26.465 1.00 89.56 154 GLU A N 1
ATOM 1184 C CA . GLU A 1 154 ? 22.591 -4.381 -26.312 1.00 89.56 154 GLU A CA 1
ATOM 1185 C C . GLU A 1 154 ? 22.941 -4.628 -24.836 1.00 89.56 154 GLU A C 1
ATOM 1187 O O . GLU A 1 154 ? 23.413 -5.708 -24.468 1.00 89.56 154 GLU A O 1
ATOM 1192 N N . ALA A 1 155 ? 22.626 -3.675 -23.956 1.00 91.19 155 ALA A N 1
ATOM 1193 C CA . ALA A 1 155 ? 22.853 -3.819 -22.521 1.00 91.19 155 ALA A CA 1
ATOM 1194 C C . ALA A 1 155 ? 22.048 -4.984 -21.911 1.00 91.19 155 ALA A C 1
ATOM 1196 O O . ALA A 1 155 ? 22.539 -5.667 -21.010 1.00 91.19 155 ALA A O 1
ATOM 1197 N N . ALA A 1 156 ? 20.838 -5.263 -22.408 1.00 91.12 156 ALA A N 1
ATOM 1198 C CA . ALA A 1 156 ? 20.018 -6.396 -21.969 1.00 91.12 156 ALA A CA 1
ATOM 1199 C C . ALA A 1 156 ? 20.628 -7.761 -22.355 1.00 91.12 156 ALA A C 1
ATOM 1201 O O . ALA A 1 156 ? 20.446 -8.764 -21.649 1.00 91.12 156 ALA A O 1
ATOM 1202 N N . ALA A 1 157 ? 21.401 -7.813 -23.445 1.00 91.50 157 ALA A N 1
ATOM 1203 C CA . ALA A 1 157 ? 22.103 -9.021 -23.872 1.00 91.50 157 ALA A CA 1
ATOM 1204 C C . ALA A 1 157 ? 23.280 -9.384 -22.948 1.00 91.50 157 ALA A C 1
ATOM 1206 O O . ALA A 1 157 ? 23.682 -10.551 -22.901 1.00 91.50 157 ALA A O 1
ATOM 1207 N N . ALA A 1 158 ? 23.782 -8.434 -22.152 1.00 92.69 158 ALA A N 1
ATOM 1208 C CA . ALA A 1 158 ? 24.929 -8.630 -21.275 1.00 92.69 158 ALA A CA 1
ATOM 1209 C C . ALA A 1 158 ? 24.759 -9.814 -20.289 1.00 92.69 158 ALA A C 1
ATOM 1211 O O . ALA A 1 158 ? 23.644 -10.152 -19.865 1.00 92.69 158 ALA A O 1
ATOM 1212 N N . PRO A 1 159 ? 25.868 -10.467 -19.889 1.00 91.00 159 PRO A N 1
ATOM 1213 C CA . PRO A 1 159 ? 25.822 -11.650 -19.029 1.00 91.00 159 PRO A CA 1
ATOM 1214 C C . PRO A 1 159 ? 25.547 -11.328 -17.554 1.00 91.00 159 PRO A C 1
ATOM 1216 O O . PRO A 1 159 ? 25.121 -12.205 -16.809 1.00 91.00 159 PRO A O 1
ATOM 1219 N N . ASN A 1 160 ? 25.820 -10.099 -17.104 1.00 93.56 160 ASN A N 1
ATOM 1220 C CA . ASN A 1 160 ? 25.618 -9.685 -15.718 1.00 93.56 160 ASN A CA 1
ATOM 1221 C C . ASN A 1 160 ? 25.340 -8.176 -15.606 1.00 93.56 160 ASN A C 1
ATOM 1223 O O . ASN A 1 160 ? 25.599 -7.408 -16.534 1.00 93.56 160 ASN A O 1
ATOM 1227 N N . LYS A 1 161 ? 24.863 -7.759 -14.424 1.00 94.69 161 LYS A N 1
ATOM 1228 C CA . LYS A 1 161 ? 24.496 -6.367 -14.110 1.00 94.69 161 LYS A CA 1
ATOM 1229 C C . LYS A 1 161 ? 25.623 -5.356 -14.332 1.00 94.69 161 LYS A C 1
ATOM 1231 O O . LYS A 1 161 ? 25.344 -4.232 -14.727 1.00 94.69 161 LYS A O 1
ATOM 1236 N N . THR A 1 162 ? 26.877 -5.736 -14.078 1.00 93.62 162 THR A N 1
ATOM 1237 C CA . THR A 1 162 ? 28.030 -4.831 -14.193 1.00 93.62 162 THR A CA 1
ATOM 1238 C C . THR A 1 162 ? 28.365 -4.569 -15.656 1.00 93.62 162 THR A C 1
ATOM 1240 O O . THR A 1 162 ? 28.600 -3.426 -16.026 1.00 93.62 162 THR A O 1
ATOM 1243 N N . MET A 1 163 ? 28.323 -5.604 -16.499 1.00 92.75 163 MET A N 1
ATOM 1244 C CA . MET A 1 163 ? 28.519 -5.465 -17.944 1.00 92.75 163 MET A CA 1
ATOM 1245 C C . MET A 1 163 ? 27.371 -4.688 -18.598 1.00 92.75 163 MET A C 1
ATOM 1247 O O . MET A 1 163 ? 27.627 -3.824 -19.429 1.00 92.75 163 MET A O 1
ATOM 1251 N N . ALA A 1 164 ? 26.123 -4.937 -18.179 1.00 93.12 164 ALA A N 1
ATOM 1252 C CA . ALA A 1 164 ? 24.965 -4.163 -18.633 1.00 93.12 164 ALA A CA 1
ATOM 1253 C C . ALA A 1 164 ? 25.107 -2.676 -18.266 1.00 93.12 164 ALA A C 1
ATOM 1255 O O . ALA A 1 164 ? 24.927 -1.798 -19.106 1.00 93.12 164 ALA A O 1
ATOM 1256 N N . ALA A 1 165 ? 25.486 -2.395 -17.016 1.00 93.88 165 ALA A N 1
ATOM 1257 C CA . ALA A 1 165 ? 25.715 -1.038 -16.540 1.00 93.88 165 ALA A CA 1
ATOM 1258 C C . ALA A 1 165 ? 26.874 -0.350 -17.275 1.00 93.88 165 ALA A C 1
ATOM 1260 O O . ALA A 1 165 ? 26.741 0.811 -17.635 1.00 93.88 165 ALA A O 1
ATOM 1261 N N . LEU A 1 166 ? 27.982 -1.049 -17.542 1.00 92.44 166 LEU A N 1
ATOM 1262 C CA . LEU A 1 166 ? 29.112 -0.484 -18.285 1.00 92.44 166 LEU A CA 1
ATOM 1263 C C . LEU A 1 166 ? 28.716 -0.094 -19.716 1.00 92.44 166 LEU A C 1
ATOM 1265 O O . LEU A 1 166 ? 29.076 0.991 -20.163 1.00 92.44 166 LEU A O 1
ATOM 1269 N N . GLY A 1 167 ? 27.948 -0.945 -20.408 1.00 88.31 167 GLY A N 1
ATOM 1270 C CA . GLY A 1 167 ? 27.431 -0.636 -21.746 1.00 88.31 167 GLY A CA 1
ATOM 1271 C C . GLY A 1 167 ? 26.562 0.624 -21.753 1.00 88.31 167 GLY A C 1
ATOM 1272 O O . GLY A 1 167 ? 26.736 1.497 -22.597 1.00 88.31 167 GLY A O 1
ATOM 1273 N N . ILE A 1 168 ? 25.695 0.778 -20.748 1.00 91.81 168 ILE A N 1
ATOM 1274 C CA . ILE A 1 168 ? 24.892 1.995 -20.562 1.00 91.81 168 ILE A CA 1
ATOM 1275 C C . ILE A 1 168 ? 25.782 3.210 -20.246 1.00 91.81 168 ILE A C 1
ATOM 1277 O O . ILE A 1 168 ? 25.584 4.276 -20.829 1.00 91.81 168 ILE A O 1
ATOM 1281 N N . ASP A 1 169 ? 26.742 3.072 -19.324 1.00 91.38 169 ASP A N 1
ATOM 1282 C CA . ASP A 1 169 ? 27.581 4.174 -18.827 1.00 91.38 169 ASP A CA 1
ATOM 1283 C C . ASP A 1 169 ? 28.374 4.845 -19.952 1.00 91.38 169 ASP A C 1
ATOM 1285 O O . ASP A 1 169 ? 28.448 6.071 -20.012 1.00 91.38 169 ASP A O 1
ATOM 1289 N N . LEU A 1 170 ? 28.921 4.051 -20.878 1.00 88.50 170 LEU A N 1
ATOM 1290 C CA . LEU A 1 170 ? 29.658 4.563 -22.035 1.00 88.50 170 LEU A CA 1
ATOM 1291 C C . LEU A 1 170 ? 28.799 5.532 -22.859 1.00 88.50 170 LEU A C 1
ATOM 1293 O O . LEU A 1 170 ? 29.204 6.669 -23.097 1.00 88.50 170 LEU A O 1
ATOM 1297 N N . HIS A 1 171 ? 27.569 5.141 -23.189 1.00 88.12 171 HIS A N 1
ATOM 1298 C CA . HIS A 1 171 ? 26.659 5.986 -23.962 1.00 88.12 171 HIS A CA 1
ATOM 1299 C C . HIS A 1 171 ? 26.087 7.163 -23.169 1.00 88.12 171 HIS A C 1
ATOM 1301 O O . HIS A 1 171 ? 25.828 8.228 -23.732 1.00 88.12 171 HIS A O 1
ATOM 1307 N N . VAL A 1 172 ? 25.905 7.011 -21.855 1.00 88.31 172 VAL A N 1
ATOM 1308 C CA . VAL A 1 172 ? 25.537 8.129 -20.975 1.00 88.31 172 VAL A CA 1
ATOM 1309 C C . VAL A 1 172 ? 26.632 9.197 -20.988 1.00 88.31 172 VAL A C 1
ATOM 1311 O O . VAL A 1 172 ? 26.320 10.384 -21.107 1.00 88.31 172 VAL A O 1
ATOM 1314 N N . ARG A 1 173 ? 27.907 8.793 -20.927 1.00 86.31 173 ARG A N 1
ATOM 1315 C CA . ARG A 1 173 ? 29.046 9.719 -20.977 1.00 86.31 173 ARG A CA 1
ATOM 1316 C C . ARG A 1 173 ? 29.188 10.430 -22.317 1.00 86.31 173 ARG A C 1
ATOM 1318 O O . ARG A 1 173 ? 29.596 11.586 -22.335 1.00 86.31 173 ARG A O 1
ATOM 1325 N N . GLU A 1 174 ? 28.837 9.761 -23.410 1.00 85.81 174 GLU A N 1
ATOM 1326 C CA . GLU A 1 174 ? 28.833 10.349 -24.754 1.00 85.81 174 GLU A CA 1
ATOM 1327 C C . GLU A 1 174 ? 27.707 11.374 -24.947 1.00 85.81 174 GLU A C 1
ATOM 1329 O O . GLU A 1 174 ? 27.909 12.395 -25.603 1.00 85.81 174 GLU A O 1
ATOM 1334 N N . LYS A 1 175 ? 26.517 11.119 -24.386 1.00 84.06 175 LYS A N 1
ATOM 1335 C CA . LYS A 1 175 ? 25.320 11.943 -24.631 1.00 84.06 175 LYS A CA 1
ATOM 1336 C C . LYS A 1 175 ? 25.129 13.102 -23.660 1.00 84.06 175 LYS A C 1
ATOM 1338 O O . LYS A 1 175 ? 24.472 14.080 -24.013 1.00 84.06 175 LYS A O 1
ATOM 1343 N N . LEU A 1 176 ? 25.626 12.985 -22.432 1.00 86.25 176 LEU A N 1
ATOM 1344 C CA . LEU A 1 176 ? 25.337 13.930 -21.354 1.00 86.25 176 LEU A CA 1
ATOM 1345 C C . LEU A 1 176 ? 26.595 14.637 -20.852 1.00 86.25 176 LEU A C 1
ATOM 1347 O O . LEU A 1 176 ? 27.694 14.096 -20.897 1.00 86.25 176 LEU A O 1
ATOM 1351 N N . ASN A 1 177 ? 26.426 15.840 -20.301 1.00 82.38 177 ASN A N 1
ATOM 1352 C CA . ASN A 1 177 ? 27.488 16.526 -19.564 1.00 82.38 177 ASN A CA 1
ATOM 1353 C C . ASN A 1 177 ? 27.661 15.934 -18.148 1.00 82.38 177 ASN A C 1
ATOM 1355 O O . ASN A 1 177 ? 26.770 15.263 -17.628 1.00 82.38 177 ASN A O 1
ATOM 1359 N N . ALA A 1 178 ? 28.789 16.219 -17.489 1.00 76.56 178 ALA A N 1
ATOM 1360 C CA . ALA A 1 178 ? 29.128 15.631 -16.187 1.00 76.56 178 ALA A CA 1
ATOM 1361 C C . ALA A 1 178 ? 28.054 15.844 -15.096 1.00 76.56 178 ALA A C 1
ATOM 1363 O O . ALA A 1 178 ? 27.837 14.960 -14.269 1.00 76.56 178 ALA A O 1
ATOM 1364 N N . SER A 1 179 ? 27.341 16.980 -15.102 1.00 74.81 179 SER A N 1
ATOM 1365 C CA . SER A 1 179 ? 26.264 17.233 -14.133 1.00 74.81 179 SER A CA 1
ATOM 1366 C C . SER A 1 179 ? 25.016 16.391 -14.403 1.00 74.81 179 SER A C 1
ATOM 1368 O O . SER A 1 179 ? 24.395 15.910 -13.461 1.00 74.81 179 SER A O 1
ATOM 1370 N N . ALA A 1 180 ? 24.639 16.198 -15.670 1.00 73.56 180 ALA A N 1
ATOM 1371 C CA . ALA A 1 180 ? 23.489 15.375 -16.035 1.00 73.56 180 ALA A CA 1
ATOM 1372 C C . ALA A 1 180 ? 23.788 13.876 -15.877 1.00 73.56 180 ALA A C 1
ATOM 1374 O O . ALA A 1 180 ? 22.903 13.128 -15.473 1.00 73.56 180 ALA A O 1
ATOM 1375 N N . GLN A 1 181 ? 25.036 13.446 -16.104 1.00 76.38 181 GLN A N 1
ATOM 1376 C CA . GLN A 1 181 ? 25.483 12.065 -15.867 1.00 76.38 181 GLN A CA 1
ATOM 1377 C C . GLN A 1 181 ? 25.278 11.631 -14.407 1.00 76.38 181 GLN A C 1
ATOM 1379 O O . GLN A 1 181 ? 24.803 10.526 -14.159 1.00 76.38 181 GLN A O 1
ATOM 1384 N N . ALA A 1 182 ? 25.571 12.509 -13.439 1.00 72.56 182 ALA A N 1
ATOM 1385 C CA . ALA A 1 182 ? 25.450 12.206 -12.009 1.00 72.56 182 ALA A CA 1
ATOM 1386 C C . ALA A 1 182 ? 24.012 11.867 -11.561 1.00 72.56 182 ALA A C 1
ATOM 1388 O O . ALA A 1 182 ? 23.826 11.212 -10.537 1.00 72.56 182 ALA A O 1
ATOM 1389 N N . GLY A 1 183 ? 22.997 12.293 -12.321 1.00 75.81 183 GLY A N 1
ATOM 1390 C CA . GLY A 1 183 ? 21.590 11.984 -12.055 1.00 75.81 183 GLY A CA 1
ATOM 1391 C C . GLY A 1 183 ? 21.104 10.655 -12.645 1.00 75.81 183 GLY A C 1
ATOM 1392 O O . GLY A 1 183 ? 19.980 10.242 -12.356 1.00 75.81 183 GLY A O 1
ATOM 1393 N N . VAL A 1 184 ? 21.911 9.979 -13.472 1.00 83.56 184 VAL A N 1
ATOM 1394 C CA . VAL A 1 184 ? 21.504 8.756 -14.175 1.00 83.56 184 VAL A CA 1
ATOM 1395 C C . VAL A 1 184 ? 21.827 7.523 -13.335 1.00 83.56 184 VAL A C 1
ATOM 1397 O O . VAL A 1 184 ? 22.977 7.250 -12.996 1.00 83.56 184 VAL A O 1
ATOM 1400 N N . GLN A 1 185 ? 20.810 6.718 -13.029 1.00 88.81 185 GLN A N 1
ATOM 1401 C CA . GLN A 1 185 ? 20.956 5.527 -12.188 1.00 88.81 185 GLN A CA 1
ATOM 1402 C C . GLN A 1 185 ? 21.460 4.305 -12.979 1.00 88.81 185 GLN A C 1
ATOM 1404 O O . GLN A 1 185 ? 20.788 3.279 -13.067 1.00 88.81 185 GLN A O 1
ATOM 1409 N N . VAL A 1 186 ? 22.664 4.397 -13.550 1.00 91.50 186 VAL A N 1
ATOM 1410 C CA . VAL A 1 186 ? 23.219 3.388 -14.473 1.00 91.50 186 VAL A CA 1
ATOM 1411 C C . VAL A 1 186 ? 23.324 1.992 -13.844 1.00 91.50 186 VAL A C 1
ATOM 1413 O O . VAL A 1 186 ? 22.872 1.004 -14.423 1.00 91.50 186 VAL A O 1
ATOM 1416 N N . MET A 1 187 ? 23.855 1.896 -12.621 1.00 92.81 187 MET A N 1
ATOM 1417 C CA . MET A 1 187 ? 23.964 0.609 -11.920 1.00 92.81 187 MET A CA 1
ATOM 1418 C C . MET A 1 187 ? 22.601 0.009 -11.552 1.00 92.81 187 MET A C 1
ATOM 1420 O O . MET A 1 187 ? 22.464 -1.215 -11.554 1.00 92.81 187 MET A O 1
ATOM 1424 N N . ALA A 1 188 ? 21.604 0.844 -11.240 1.00 91.81 188 ALA A N 1
ATOM 1425 C CA . ALA A 1 188 ? 20.246 0.385 -10.952 1.00 91.81 188 ALA A CA 1
ATOM 1426 C C . ALA A 1 188 ? 19.573 -0.145 -12.223 1.00 91.81 188 ALA A C 1
ATOM 1428 O O . ALA A 1 188 ? 19.027 -1.243 -12.205 1.00 91.81 188 ALA A O 1
ATOM 1429 N N . ALA A 1 189 ? 19.728 0.549 -13.356 1.00 92.38 189 ALA A N 1
ATOM 1430 C CA . ALA A 1 189 ? 19.259 0.064 -14.652 1.00 92.38 189 ALA A CA 1
ATOM 1431 C C . ALA A 1 189 ? 19.938 -1.258 -15.052 1.00 92.38 189 ALA A C 1
ATOM 1433 O O . ALA A 1 189 ? 19.267 -2.184 -15.497 1.00 92.38 189 ALA A O 1
ATOM 1434 N N . GLY A 1 190 ? 21.247 -1.406 -14.815 1.00 94.38 190 GLY A N 1
ATOM 1435 C CA . GLY A 1 190 ? 21.952 -2.673 -15.038 1.00 94.38 190 GLY A CA 1
ATOM 1436 C C . GLY A 1 190 ? 21.406 -3.831 -14.190 1.00 94.38 190 GLY A C 1
ATOM 1437 O O . GLY A 1 190 ? 21.283 -4.951 -14.686 1.00 94.38 190 GLY A O 1
ATOM 1438 N N . ARG A 1 191 ? 21.030 -3.584 -12.925 1.00 93.88 191 ARG A N 1
ATOM 1439 C CA . ARG A 1 191 ? 20.324 -4.577 -12.091 1.00 93.88 191 ARG A CA 1
ATOM 1440 C C . ARG A 1 191 ? 18.919 -4.862 -12.614 1.00 93.88 191 ARG A C 1
ATOM 1442 O O . ARG A 1 191 ? 18.570 -6.030 -12.762 1.00 93.88 191 ARG A O 1
ATOM 1449 N N . GLY A 1 192 ? 18.162 -3.821 -12.949 1.00 94.44 192 GLY A N 1
ATOM 1450 C CA . GLY A 1 192 ? 16.812 -3.934 -13.489 1.00 94.44 192 GLY A CA 1
ATOM 1451 C C . GLY A 1 192 ? 16.763 -4.763 -14.770 1.00 94.44 192 GLY A C 1
ATOM 1452 O O . GLY A 1 192 ? 15.922 -5.645 -14.892 1.00 94.44 192 GLY A O 1
ATOM 1453 N N . LEU A 1 193 ? 17.728 -4.593 -15.678 1.00 95.06 193 LEU A N 1
ATOM 1454 C CA . LEU A 1 193 ? 17.846 -5.417 -16.885 1.00 95.06 193 LEU A CA 1
ATOM 1455 C C . LEU A 1 193 ? 18.037 -6.907 -16.575 1.00 95.06 193 LEU A C 1
ATOM 1457 O O . LEU A 1 193 ? 17.477 -7.752 -17.271 1.00 95.06 193 LEU A O 1
ATOM 1461 N N . MET A 1 194 ? 18.782 -7.254 -15.521 1.00 94.75 194 MET A N 1
ATOM 1462 C CA . MET A 1 194 ? 18.923 -8.655 -15.104 1.00 94.75 194 MET A CA 1
ATOM 1463 C C . MET A 1 194 ? 17.620 -9.211 -14.529 1.00 94.75 194 MET A C 1
ATOM 1465 O O . MET A 1 194 ? 17.296 -10.371 -14.780 1.00 94.75 194 MET A O 1
ATOM 1469 N N . ILE A 1 195 ? 16.860 -8.386 -13.803 1.00 94.25 195 ILE A N 1
ATOM 1470 C CA . ILE A 1 195 ? 15.530 -8.756 -13.307 1.00 94.25 195 ILE A CA 1
ATOM 1471 C C . ILE A 1 195 ? 14.585 -9.015 -14.488 1.00 94.25 195 ILE A C 1
ATOM 1473 O O . ILE A 1 195 ? 13.964 -10.075 -14.545 1.00 94.25 195 ILE A O 1
ATOM 1477 N N . LEU A 1 196 ? 14.525 -8.105 -15.466 1.00 94.81 196 LEU A N 1
ATOM 1478 C CA . LEU A 1 196 ? 13.689 -8.257 -16.662 1.00 94.81 196 LEU A CA 1
ATOM 1479 C C . LEU A 1 196 ? 14.073 -9.498 -17.473 1.00 94.81 196 LEU A C 1
ATOM 1481 O O . LEU A 1 196 ? 13.205 -10.278 -17.859 1.00 94.81 196 LEU A O 1
ATOM 1485 N N . LYS A 1 197 ? 15.376 -9.746 -17.648 1.00 93.56 197 LYS A N 1
ATOM 1486 C CA . LYS A 1 197 ? 15.893 -10.944 -18.320 1.00 93.56 197 LYS A CA 1
ATOM 1487 C C . LYS A 1 197 ? 15.473 -12.230 -17.610 1.00 93.56 197 LYS A C 1
ATOM 1489 O O . LYS A 1 197 ? 15.030 -13.169 -18.268 1.00 93.56 197 LYS A O 1
ATOM 1494 N N . ALA A 1 198 ? 15.572 -12.273 -16.280 1.00 90.94 198 ALA A N 1
ATOM 1495 C CA . ALA A 1 198 ? 15.123 -13.416 -15.486 1.00 90.94 198 ALA A CA 1
ATOM 1496 C C . ALA A 1 198 ? 13.601 -13.625 -15.583 1.00 90.94 198 ALA A C 1
ATOM 1498 O O . ALA A 1 198 ? 13.144 -14.763 -15.683 1.00 90.94 198 ALA A O 1
ATOM 1499 N N . ALA A 1 199 ? 12.833 -12.533 -15.632 1.00 92.12 199 ALA A N 1
ATOM 1500 C CA . ALA A 1 199 ? 11.386 -12.541 -15.833 1.00 92.12 199 ALA A CA 1
ATOM 1501 C C . ALA A 1 199 ? 10.959 -12.798 -17.295 1.00 92.12 199 ALA A C 1
ATOM 1503 O O . ALA A 1 199 ? 9.766 -12.900 -17.568 1.00 92.12 199 ALA A O 1
ATOM 1504 N N . LYS A 1 200 ? 11.914 -12.931 -18.232 1.00 93.88 200 LYS A N 1
ATOM 1505 C CA . LYS A 1 200 ? 11.684 -13.067 -19.684 1.00 93.88 200 LYS A CA 1
ATOM 1506 C C . LYS A 1 200 ? 10.881 -11.905 -20.287 1.00 93.88 200 LYS A C 1
ATOM 1508 O O . LYS A 1 200 ? 10.084 -12.108 -21.199 1.00 93.88 200 LYS A O 1
ATOM 1513 N N . ILE A 1 201 ? 11.107 -10.698 -19.780 1.00 93.56 201 ILE A N 1
ATOM 1514 C CA . ILE A 1 201 ? 10.477 -9.465 -20.253 1.00 93.56 201 ILE A CA 1
ATOM 1515 C C . ILE A 1 201 ? 11.468 -8.720 -21.140 1.00 93.56 201 ILE A C 1
ATOM 1517 O O . ILE A 1 201 ? 12.606 -8.469 -20.739 1.00 93.56 201 ILE A O 1
ATOM 1521 N N . ASP A 1 202 ? 11.020 -8.337 -22.333 1.00 90.38 202 ASP A N 1
ATOM 1522 C CA . ASP A 1 202 ? 11.762 -7.401 -23.169 1.00 90.38 202 ASP A CA 1
ATOM 1523 C C . ASP A 1 202 ? 11.652 -5.991 -22.573 1.00 90.38 202 ASP A C 1
ATOM 1525 O O . ASP A 1 202 ? 10.551 -5.455 -22.418 1.00 90.38 202 ASP A O 1
ATOM 1529 N N . ALA A 1 203 ? 12.798 -5.386 -22.255 1.00 86.94 203 ALA A N 1
ATOM 1530 C CA . ALA A 1 203 ? 12.883 -4.055 -21.667 1.00 86.94 203 ALA A CA 1
ATOM 1531 C C . ALA A 1 203 ? 12.228 -2.971 -22.535 1.00 86.94 203 ALA A C 1
ATOM 1533 O O . ALA A 1 203 ? 11.724 -1.992 -21.989 1.00 86.94 203 ALA A O 1
ATOM 1534 N N . LEU A 1 204 ? 12.198 -3.149 -23.860 1.00 87.44 204 LEU A N 1
ATOM 1535 C CA . LEU A 1 204 ? 11.568 -2.199 -24.783 1.00 87.44 204 LEU A CA 1
ATOM 1536 C C . LEU A 1 204 ? 10.044 -2.338 -24.845 1.00 87.44 204 LEU A C 1
ATOM 1538 O O . LEU A 1 204 ? 9.358 -1.404 -25.253 1.00 87.44 204 LEU A O 1
ATOM 1542 N N . SER A 1 205 ? 9.511 -3.486 -24.427 1.00 89.75 205 SER A N 1
ATOM 1543 C CA . SER A 1 205 ? 8.067 -3.735 -24.365 1.00 89.75 205 SER A CA 1
ATOM 1544 C C . SER A 1 205 ? 7.418 -3.217 -23.079 1.00 89.75 205 SER A C 1
ATOM 1546 O O . SER A 1 205 ? 6.194 -3.220 -22.968 1.00 89.75 205 SER A O 1
ATOM 1548 N N . LEU A 1 206 ? 8.228 -2.817 -22.095 1.00 91.44 206 LEU A N 1
ATOM 1549 C CA . LEU A 1 206 ? 7.770 -2.428 -20.770 1.00 91.44 206 LEU A CA 1
ATOM 1550 C C . LEU A 1 206 ? 7.359 -0.952 -20.742 1.00 91.44 206 LEU A C 1
ATOM 1552 O O . LEU A 1 206 ? 8.154 -0.073 -21.077 1.00 91.44 206 LEU A O 1
ATOM 1556 N N . ASP A 1 207 ? 6.145 -0.670 -20.270 1.00 90.81 207 ASP A N 1
ATOM 1557 C CA . ASP A 1 207 ? 5.696 0.695 -19.988 1.00 90.81 207 ASP A CA 1
ATOM 1558 C C . ASP A 1 207 ? 5.643 0.988 -18.474 1.00 90.81 207 ASP A C 1
ATOM 1560 O O . ASP A 1 207 ? 5.762 0.101 -17.626 1.00 90.81 207 ASP A O 1
ATOM 1564 N N . LEU A 1 208 ? 5.468 2.263 -18.107 1.00 90.06 208 LEU A N 1
ATOM 1565 C CA . LEU A 1 208 ? 5.339 2.646 -16.696 1.00 90.06 208 LEU A CA 1
ATOM 1566 C C . LEU A 1 208 ? 4.084 2.041 -16.046 1.00 90.06 208 LEU A C 1
ATOM 1568 O O . LEU A 1 208 ? 4.119 1.678 -14.873 1.00 90.06 208 LEU A O 1
ATOM 1572 N N . GLY A 1 209 ? 2.994 1.901 -16.801 1.00 91.44 209 GLY A N 1
ATOM 1573 C CA . GLY A 1 209 ? 1.756 1.317 -16.294 1.00 91.44 209 GLY A CA 1
ATOM 1574 C C . GLY A 1 209 ? 1.908 -0.158 -15.903 1.00 91.44 209 GLY A C 1
ATOM 1575 O O . GLY A 1 209 ? 1.170 -0.636 -15.046 1.00 91.44 209 GLY A O 1
ATOM 1576 N N . ASP A 1 210 ? 2.848 -0.890 -16.508 1.00 94.31 210 ASP A N 1
ATOM 1577 C CA . ASP A 1 210 ? 3.099 -2.306 -16.233 1.00 94.31 210 ASP A CA 1
ATOM 1578 C C . ASP A 1 210 ? 3.772 -2.437 -14.879 1.00 94.31 210 ASP A C 1
ATOM 1580 O O . ASP A 1 210 ? 3.383 -3.265 -14.056 1.00 94.31 210 ASP A O 1
ATOM 1584 N N . VAL A 1 211 ? 4.744 -1.556 -14.640 1.00 93.50 211 VAL A N 1
ATOM 1585 C CA . VAL A 1 211 ? 5.450 -1.434 -13.369 1.00 93.50 211 VAL A CA 1
ATOM 1586 C C . VAL A 1 211 ? 4.486 -1.011 -12.263 1.00 93.50 211 VAL A C 1
ATOM 1588 O O . VAL A 1 211 ? 4.479 -1.604 -11.188 1.00 93.50 211 VAL A O 1
ATOM 1591 N N . GLU A 1 212 ? 3.630 -0.025 -12.529 1.00 94.00 212 GLU A N 1
ATOM 1592 C CA . GLU A 1 212 ? 2.620 0.443 -11.577 1.00 94.00 212 GLU A CA 1
ATOM 1593 C C . GLU A 1 212 ? 1.602 -0.633 -11.235 1.00 94.00 212 GLU A C 1
ATOM 1595 O O . GLU A 1 212 ? 1.263 -0.807 -10.066 1.00 94.00 212 GLU A O 1
ATOM 1600 N N . LEU A 1 213 ? 1.140 -1.380 -12.238 1.00 95.12 213 LEU A N 1
ATOM 1601 C CA . LEU A 1 213 ? 0.193 -2.459 -12.019 1.00 95.12 213 LEU A CA 1
ATOM 1602 C C . LEU A 1 213 ? 0.825 -3.598 -11.214 1.00 95.12 213 LEU A C 1
ATOM 1604 O O . LEU A 1 213 ? 0.215 -4.060 -10.253 1.00 95.12 213 LEU A O 1
ATOM 1608 N N . ALA A 1 214 ? 2.049 -4.013 -11.550 1.00 95.38 214 ALA A N 1
ATOM 1609 C CA . ALA A 1 214 ? 2.771 -5.040 -10.801 1.00 95.38 214 ALA A CA 1
ATOM 1610 C C . ALA A 1 214 ? 3.009 -4.616 -9.342 1.00 95.38 214 ALA A C 1
ATOM 1612 O O . ALA A 1 214 ? 2.798 -5.401 -8.415 1.00 95.38 214 ALA A O 1
ATOM 1613 N N . ALA A 1 215 ? 3.388 -3.355 -9.123 1.00 94.56 215 ALA A N 1
ATOM 1614 C CA . ALA A 1 215 ? 3.568 -2.797 -7.789 1.00 94.56 215 ALA A CA 1
ATOM 1615 C C . ALA A 1 215 ? 2.249 -2.696 -7.012 1.00 94.56 215 ALA A C 1
ATOM 1617 O O . ALA A 1 215 ? 2.223 -2.970 -5.813 1.00 94.56 215 ALA A O 1
ATOM 1618 N N . ALA A 1 216 ? 1.140 -2.375 -7.681 1.00 94.75 216 ALA A N 1
ATOM 1619 C CA . ALA A 1 216 ? -0.181 -2.369 -7.065 1.00 94.75 216 ALA A CA 1
ATOM 1620 C C . ALA A 1 216 ? -0.648 -3.782 -6.685 1.00 94.75 216 ALA A C 1
ATOM 1622 O O . ALA A 1 216 ? -1.199 -3.971 -5.601 1.00 94.75 216 ALA A O 1
ATOM 1623 N N . MET A 1 217 ? -0.380 -4.784 -7.528 1.00 94.38 217 MET A N 1
ATOM 1624 C CA . MET A 1 217 ? -0.650 -6.194 -7.220 1.00 94.38 217 MET A CA 1
ATOM 1625 C C . MET A 1 217 ? 0.155 -6.652 -5.997 1.00 94.38 217 MET A C 1
ATOM 1627 O O . MET A 1 217 ? -0.391 -7.318 -5.115 1.00 94.38 217 MET A O 1
ATOM 1631 N N . ALA A 1 218 ? 1.428 -6.250 -5.906 1.00 93.38 218 ALA A N 1
ATOM 1632 C CA . ALA A 1 218 ? 2.275 -6.485 -4.739 1.00 93.38 218 ALA A CA 1
ATOM 1633 C C . ALA A 1 218 ? 1.687 -5.841 -3.486 1.00 93.38 218 ALA A C 1
ATOM 1635 O O . ALA A 1 218 ? 1.364 -6.557 -2.539 1.00 93.38 218 ALA A O 1
ATOM 1636 N N . LEU A 1 219 ? 1.470 -4.524 -3.517 1.00 92.25 219 LEU A N 1
ATOM 1637 C CA . LEU A 1 219 ? 0.955 -3.762 -2.384 1.00 92.25 219 LEU A CA 1
ATOM 1638 C C . LEU A 1 219 ? -0.372 -4.328 -1.874 1.00 92.25 219 LEU A C 1
ATOM 1640 O O . LEU A 1 219 ? -0.512 -4.544 -0.677 1.00 92.25 219 LEU A O 1
ATOM 1644 N N . TYR A 1 220 ? -1.305 -4.675 -2.764 1.00 92.31 220 TYR A N 1
ATOM 1645 C CA . TYR A 1 220 ? -2.568 -5.309 -2.375 1.00 92.31 220 TYR A CA 1
ATOM 1646 C C . TYR A 1 220 ? -2.378 -6.683 -1.708 1.00 92.31 220 TYR A C 1
ATOM 1648 O O . TYR A 1 220 ? -3.121 -7.056 -0.797 1.00 92.31 220 TYR A O 1
ATOM 1656 N N . SER A 1 221 ? -1.382 -7.447 -2.163 1.00 91.12 221 SER A N 1
ATOM 1657 C CA . SER A 1 221 ? -1.119 -8.804 -1.679 1.00 91.12 221 SER A CA 1
ATOM 1658 C C . SER A 1 221 ? -0.522 -8.833 -0.275 1.00 91.12 221 SER A C 1
ATOM 1660 O O . SER A 1 221 ? -0.783 -9.786 0.456 1.00 91.12 221 SER A O 1
ATOM 1662 N N . TYR A 1 222 ? 0.265 -7.820 0.105 1.00 89.25 222 TYR A N 1
ATOM 1663 C CA . TYR A 1 222 ? 0.869 -7.736 1.438 1.00 89.25 222 TYR A CA 1
ATOM 1664 C C . TYR A 1 222 ? 0.242 -6.680 2.364 1.00 89.25 222 TYR A C 1
ATOM 1666 O O . TYR A 1 222 ? 0.629 -6.604 3.530 1.00 89.25 222 TYR A O 1
ATOM 1674 N N . PHE A 1 223 ? -0.723 -5.884 1.889 1.00 88.25 223 PHE A N 1
ATOM 1675 C CA . PHE A 1 223 ? -1.505 -4.982 2.742 1.00 88.25 223 PHE A CA 1
ATOM 1676 C C . PHE A 1 223 ? -2.235 -5.792 3.829 1.00 88.25 223 PHE A C 1
ATOM 1678 O O . PHE A 1 223 ? -2.730 -6.877 3.530 1.00 88.25 223 PHE A O 1
ATOM 1685 N N . PRO A 1 224 ? -2.330 -5.344 5.086 1.00 85.69 224 PRO A N 1
ATOM 1686 C CA . PRO A 1 224 ? -2.963 -6.137 6.133 1.00 85.69 224 PRO A CA 1
ATOM 1687 C C . PRO A 1 224 ? -4.476 -6.249 5.929 1.00 85.69 224 PRO A C 1
ATOM 1689 O O . PRO A 1 224 ? -5.114 -5.358 5.373 1.00 85.69 224 PRO A O 1
ATOM 1692 N N . ASP A 1 225 ? -5.050 -7.371 6.359 1.00 85.75 225 ASP A N 1
ATOM 1693 C CA . ASP A 1 225 ? -6.503 -7.535 6.365 1.00 85.75 225 ASP A CA 1
ATOM 1694 C C . ASP A 1 225 ? -7.127 -6.639 7.444 1.00 85.75 225 ASP A C 1
ATOM 1696 O O . ASP A 1 225 ? -6.520 -6.333 8.474 1.00 85.75 225 ASP A O 1
ATOM 1700 N N . ALA A 1 226 ? -8.365 -6.209 7.210 1.00 82.44 226 ALA A N 1
ATOM 1701 C CA . ALA A 1 226 ? -9.098 -5.432 8.197 1.00 82.44 226 ALA A CA 1
ATOM 1702 C C . ALA A 1 226 ? -9.415 -6.287 9.436 1.00 82.44 226 ALA A C 1
ATOM 1704 O O . ALA A 1 226 ? -9.803 -7.451 9.324 1.00 82.44 226 ALA A O 1
ATOM 1705 N N . ILE A 1 227 ? -9.301 -5.676 10.614 1.00 81.56 227 ILE A N 1
ATOM 1706 C CA . ILE A 1 227 ? -9.768 -6.240 11.880 1.00 81.56 227 ILE A CA 1
ATOM 1707 C C . ILE A 1 227 ? -10.947 -5.409 12.388 1.00 81.56 227 ILE A C 1
ATOM 1709 O O . ILE A 1 227 ? -10.953 -4.182 12.269 1.00 81.56 227 ILE A O 1
ATOM 1713 N N . GLU A 1 228 ? -11.958 -6.075 12.941 1.00 77.88 228 GLU A N 1
ATOM 1714 C CA . GLU A 1 228 ? -13.102 -5.396 13.546 1.00 77.88 228 GLU A CA 1
ATOM 1715 C C . GLU A 1 228 ? -12.632 -4.421 14.639 1.00 77.88 228 GLU A C 1
ATOM 1717 O O . GLU A 1 228 ? -11.746 -4.737 15.433 1.00 77.88 228 GLU A O 1
ATOM 1722 N N . GLY A 1 229 ? -13.204 -3.215 14.659 1.00 68.88 229 GLY A N 1
ATOM 1723 C CA . GLY A 1 229 ? -12.869 -2.195 15.655 1.00 68.88 229 GLY A CA 1
ATOM 1724 C C . GLY A 1 229 ? -11.609 -1.369 15.366 1.00 68.88 229 GLY A C 1
ATOM 1725 O O . GLY A 1 229 ? -11.323 -0.455 16.138 1.00 68.88 229 GLY A O 1
ATOM 1726 N N . ALA A 1 230 ? -10.890 -1.608 14.260 1.00 70.62 230 ALA A N 1
ATOM 1727 C CA . ALA A 1 230 ? -9.811 -0.727 13.810 1.00 70.62 230 ALA A CA 1
ATOM 1728 C C . ALA A 1 230 ? -9.986 -0.258 12.367 1.00 70.62 230 ALA A C 1
ATOM 1730 O O . ALA A 1 230 ? -10.280 -1.027 11.455 1.00 70.62 230 ALA A O 1
ATOM 1731 N N . SER A 1 231 ? -9.693 1.022 12.149 1.00 65.94 231 SER A N 1
ATOM 1732 C CA . SER A 1 231 ? -9.388 1.545 10.823 1.00 65.94 231 SER A CA 1
ATOM 1733 C C . SER A 1 231 ? -7.906 1.301 10.527 1.00 65.94 231 SER A C 1
ATOM 1735 O O . SER A 1 231 ? -7.042 1.844 11.224 1.00 65.94 231 SER A O 1
ATOM 1737 N N . MET A 1 232 ? -7.598 0.518 9.495 1.00 65.44 232 MET A N 1
ATOM 1738 C CA . MET A 1 232 ? -6.237 0.453 8.959 1.00 65.44 232 MET A CA 1
ATOM 1739 C C . MET A 1 232 ? -5.870 1.800 8.331 1.00 65.44 232 MET A C 1
ATOM 1741 O O . MET A 1 232 ? -6.676 2.396 7.616 1.00 65.44 232 MET A O 1
ATOM 1745 N N . GLN A 1 233 ? -4.666 2.294 8.621 1.00 64.94 233 GLN A N 1
ATOM 1746 C CA . GLN A 1 233 ? -4.158 3.492 7.955 1.00 64.94 233 GLN A CA 1
ATOM 1747 C C . GLN A 1 233 ? -3.882 3.177 6.482 1.00 64.94 233 GLN A C 1
ATOM 1749 O O . GLN A 1 233 ? -3.477 2.062 6.153 1.00 64.94 233 GLN A O 1
ATOM 1754 N N . GLU A 1 234 ? -4.092 4.158 5.600 1.00 70.44 234 GLU A N 1
ATOM 1755 C CA . GLU A 1 234 ? -3.672 4.036 4.203 1.00 70.44 234 GLU A CA 1
ATOM 1756 C C . GLU A 1 234 ? -2.157 3.796 4.152 1.00 70.44 234 GLU A C 1
ATOM 1758 O O . GLU A 1 234 ? -1.382 4.549 4.750 1.00 70.44 234 GLU A O 1
ATOM 1763 N N . ALA A 1 235 ? -1.737 2.740 3.456 1.00 71.25 235 ALA A N 1
ATOM 1764 C CA . ALA A 1 235 ? -0.323 2.460 3.230 1.00 71.25 235 ALA A CA 1
ATOM 1765 C C . ALA A 1 235 ? 0.106 3.057 1.892 1.00 71.25 235 ALA A C 1
ATOM 1767 O O . ALA A 1 235 ? -0.616 2.952 0.902 1.00 71.25 235 ALA A O 1
ATOM 1768 N N . GLY A 1 236 ? 1.290 3.665 1.856 1.00 82.50 236 GLY A N 1
ATOM 1769 C CA . GLY A 1 236 ? 1.894 4.144 0.618 1.00 82.50 236 GLY A CA 1
ATOM 1770 C C . GLY A 1 236 ? 2.816 3.100 -0.011 1.00 82.50 236 GLY A C 1
ATOM 1771 O O . GLY A 1 236 ? 3.254 2.151 0.633 1.00 82.50 236 GLY A O 1
ATOM 1772 N N . LEU A 1 237 ? 3.175 3.296 -1.271 1.00 85.38 237 LEU A N 1
ATOM 1773 C CA . LEU A 1 237 ? 4.375 2.723 -1.871 1.00 85.38 237 LEU A CA 1
ATOM 1774 C C . LEU A 1 237 ? 4.922 3.738 -2.868 1.00 85.38 237 LEU A C 1
ATOM 1776 O O . LEU A 1 237 ? 4.190 4.201 -3.744 1.00 85.38 237 LEU A O 1
ATOM 1780 N N . ARG A 1 238 ? 6.206 4.077 -2.743 1.00 85.62 238 ARG A N 1
ATOM 1781 C CA . ARG A 1 238 ? 6.861 5.045 -3.620 1.00 85.62 238 ARG A CA 1
ATOM 1782 C C . ARG A 1 238 ? 8.162 4.504 -4.182 1.00 85.62 238 ARG A C 1
ATOM 1784 O O . ARG A 1 238 ? 9.006 4.014 -3.442 1.00 85.62 238 ARG A O 1
ATOM 1791 N N . PHE A 1 239 ? 8.347 4.692 -5.481 1.00 83.62 239 PHE A N 1
ATOM 1792 C CA . PHE A 1 239 ? 9.597 4.424 -6.185 1.00 83.62 239 PHE A CA 1
ATOM 1793 C C . PHE A 1 239 ? 9.663 5.320 -7.428 1.00 83.62 239 PHE A C 1
ATOM 1795 O O . PHE A 1 239 ? 8.695 5.450 -8.179 1.00 83.62 239 PHE A O 1
ATOM 1802 N N . GLY A 1 240 ? 10.786 6.016 -7.618 1.00 77.50 240 GLY A N 1
ATOM 1803 C CA . GLY A 1 240 ? 10.897 7.048 -8.653 1.00 77.50 240 GLY A CA 1
ATOM 1804 C C . GLY A 1 240 ? 9.789 8.111 -8.547 1.00 77.50 240 GLY A C 1
ATOM 1805 O O . GLY A 1 240 ? 9.618 8.751 -7.503 1.00 77.50 240 GLY A O 1
ATOM 1806 N N . SER A 1 241 ? 9.038 8.294 -9.638 1.00 76.06 241 SER A N 1
ATOM 1807 C CA . SER A 1 241 ? 7.879 9.196 -9.733 1.00 76.06 241 SER A CA 1
ATOM 1808 C C . SER A 1 241 ? 6.537 8.529 -9.405 1.00 76.06 241 SER A C 1
ATOM 1810 O O . SER A 1 241 ? 5.507 9.199 -9.438 1.00 76.06 241 SER A O 1
ATOM 1812 N N . VAL A 1 242 ? 6.523 7.223 -9.127 1.00 83.44 242 VAL A N 1
ATOM 1813 C CA . VAL A 1 242 ? 5.299 6.472 -8.837 1.00 83.44 242 VAL A CA 1
ATOM 1814 C C . VAL A 1 242 ? 4.956 6.603 -7.361 1.00 83.44 242 VAL A C 1
ATOM 1816 O O . VAL A 1 242 ? 5.815 6.404 -6.502 1.00 83.44 242 VAL A O 1
ATOM 1819 N N . VAL A 1 243 ? 3.688 6.902 -7.078 1.00 88.38 243 VAL A N 1
ATOM 1820 C CA . VAL A 1 243 ? 3.116 6.879 -5.731 1.00 88.38 243 VAL A CA 1
ATOM 1821 C C . VAL A 1 243 ? 1.827 6.067 -5.776 1.00 88.38 243 VAL A C 1
ATOM 1823 O O . VAL A 1 243 ? 0.898 6.412 -6.505 1.00 88.38 243 VAL A O 1
ATOM 1826 N N . LEU A 1 244 ? 1.772 4.986 -5.007 1.00 90.25 244 LEU A N 1
ATOM 1827 C CA . LEU A 1 244 ? 0.586 4.154 -4.828 1.00 90.25 244 LEU A CA 1
ATOM 1828 C C . LEU A 1 244 ? 0.071 4.310 -3.399 1.00 90.25 244 LEU A C 1
ATOM 1830 O O . LEU A 1 244 ? 0.865 4.414 -2.468 1.00 90.25 244 LEU A O 1
ATOM 1834 N N . GLY A 1 245 ? -1.246 4.307 -3.232 1.00 89.75 245 GLY A N 1
ATOM 1835 C CA . GLY A 1 245 ? -1.908 4.230 -1.934 1.00 89.75 245 GLY A CA 1
ATOM 1836 C C . GLY A 1 245 ? -2.811 3.007 -1.880 1.00 89.75 245 GLY A C 1
ATOM 1837 O O . GLY A 1 245 ? -3.548 2.743 -2.828 1.00 89.75 245 GLY A O 1
ATOM 1838 N N . ALA A 1 246 ? -2.743 2.260 -0.785 1.00 87.38 246 ALA A N 1
ATOM 1839 C CA . ALA A 1 246 ? -3.585 1.106 -0.519 1.00 87.38 246 ALA A CA 1
ATOM 1840 C C . ALA A 1 246 ? -4.495 1.352 0.675 1.00 87.38 246 ALA A C 1
ATOM 1842 O O . ALA A 1 246 ? -4.081 1.904 1.696 1.00 87.38 246 ALA A O 1
ATOM 1843 N N . ASN A 1 247 ? -5.729 0.889 0.539 1.00 81.56 247 ASN A N 1
ATOM 1844 C CA . ASN A 1 247 ? -6.721 0.850 1.595 1.00 81.56 247 ASN A CA 1
ATOM 1845 C C . ASN A 1 247 ? -7.467 -0.496 1.563 1.00 81.56 247 ASN A C 1
ATOM 1847 O O . ASN A 1 247 ? -7.134 -1.393 0.788 1.00 81.56 247 ASN A O 1
ATOM 1851 N N . ALA A 1 248 ? -8.489 -0.633 2.411 1.00 77.00 248 ALA A N 1
ATOM 1852 C CA . ALA A 1 248 ? -9.304 -1.846 2.475 1.00 77.00 248 ALA A CA 1
ATOM 1853 C C . ALA A 1 248 ? -10.051 -2.161 1.160 1.00 77.00 248 ALA A C 1
ATOM 1855 O O . ALA A 1 248 ? -10.345 -3.325 0.895 1.00 77.00 248 ALA A O 1
ATOM 1856 N N . ASP A 1 249 ? -10.336 -1.149 0.332 1.00 82.88 249 ASP A N 1
ATOM 1857 C CA . ASP A 1 249 ? -11.071 -1.310 -0.927 1.00 82.88 249 ASP A CA 1
ATOM 1858 C C . ASP A 1 249 ? -10.151 -1.717 -2.093 1.00 82.88 249 ASP A C 1
ATOM 1860 O O . ASP A 1 249 ? -10.583 -2.411 -3.016 1.00 82.88 249 ASP A O 1
ATOM 1864 N N . GLY A 1 250 ? -8.882 -1.300 -2.072 1.00 89.25 250 GLY A N 1
ATOM 1865 C CA . GLY A 1 250 ? -7.929 -1.590 -3.136 1.00 89.25 250 GLY A CA 1
ATOM 1866 C C . GLY A 1 250 ? -6.713 -0.669 -3.153 1.00 89.25 250 GLY A C 1
ATOM 1867 O O . GLY A 1 250 ? -6.370 -0.019 -2.167 1.00 89.25 250 GLY A O 1
ATOM 1868 N N . VAL A 1 251 ? -6.046 -0.631 -4.305 1.00 92.69 251 VAL A N 1
ATOM 1869 C CA . VAL A 1 251 ? -4.845 0.166 -4.560 1.00 92.69 251 VAL A CA 1
ATOM 1870 C C . VAL A 1 251 ? -5.113 1.185 -5.655 1.00 92.69 251 VAL A C 1
ATOM 1872 O O . VAL A 1 251 ? -5.613 0.852 -6.733 1.00 92.69 251 VAL A O 1
ATOM 1875 N N . VAL A 1 252 ? -4.732 2.426 -5.381 1.00 92.38 252 VAL A N 1
ATOM 1876 C CA . VAL A 1 252 ? -4.909 3.590 -6.246 1.00 92.38 252 VAL A CA 1
ATOM 1877 C C . VAL A 1 252 ? -3.548 4.190 -6.560 1.00 92.38 252 VAL A C 1
ATOM 1879 O O . VAL A 1 252 ? -2.697 4.319 -5.680 1.00 92.38 252 VAL A O 1
ATOM 1882 N N . VAL A 1 253 ? -3.343 4.587 -7.813 1.00 90.88 253 VAL A N 1
ATOM 1883 C CA . VAL A 1 253 ? -2.192 5.406 -8.187 1.00 90.88 253 VAL A CA 1
ATOM 1884 C C . VAL A 1 253 ? -2.497 6.881 -7.974 1.00 90.88 253 VAL A C 1
ATOM 1886 O O . VAL A 1 253 ? -3.560 7.373 -8.361 1.00 90.88 253 VAL A O 1
ATOM 1889 N N . TYR A 1 254 ? -1.549 7.582 -7.364 1.00 88.81 254 TYR A N 1
ATOM 1890 C CA . TYR A 1 254 ? -1.606 9.013 -7.113 1.00 88.81 254 TYR A CA 1
ATOM 1891 C C . TYR A 1 254 ? -0.651 9.736 -8.055 1.00 88.81 254 TYR A C 1
ATOM 1893 O O . TYR A 1 254 ? 0.456 9.273 -8.345 1.00 88.81 254 TYR A O 1
ATOM 1901 N N . ARG A 1 255 ? -1.088 10.896 -8.531 1.00 85.25 255 ARG A N 1
ATOM 1902 C CA . ARG A 1 255 ? -0.315 11.783 -9.401 1.00 85.25 255 ARG A CA 1
ATOM 1903 C C . ARG A 1 255 ? -0.331 13.177 -8.827 1.00 85.25 255 ARG A C 1
ATOM 1905 O O . ARG A 1 255 ? -1.275 13.545 -8.133 1.00 85.25 255 ARG A O 1
ATOM 1912 N N . GLU A 1 256 ? 0.696 13.957 -9.128 1.00 81.31 256 GLU A N 1
ATOM 1913 C CA . GLU A 1 256 ? 0.621 15.373 -8.810 1.00 81.31 256 GLU A CA 1
ATOM 1914 C C . GLU A 1 256 ? -0.342 16.065 -9.770 1.00 81.31 256 GLU A C 1
ATOM 1916 O O . GLU A 1 256 ? -0.363 15.800 -10.978 1.00 81.31 256 GLU A O 1
ATOM 1921 N N . ALA A 1 257 ? -1.149 16.940 -9.193 1.00 81.25 257 ALA A N 1
ATOM 1922 C CA . ALA A 1 257 ? -2.014 17.842 -9.906 1.00 81.25 257 ALA A CA 1
ATOM 1923 C C . ALA A 1 257 ? -1.804 19.264 -9.396 1.00 81.25 257 ALA A C 1
ATOM 1925 O O . ALA A 1 257 ? -1.629 19.498 -8.197 1.00 81.25 257 ALA A O 1
ATOM 1926 N N . VAL A 1 258 ? -1.859 20.213 -10.323 1.00 81.50 258 VAL A N 1
ATOM 1927 C CA . VAL A 1 258 ? -1.978 21.633 -10.012 1.00 81.50 258 VAL A CA 1
ATOM 1928 C C . VAL A 1 258 ? -3.456 21.935 -9.827 1.00 81.50 258 VAL A C 1
ATOM 1930 O O . VAL A 1 258 ? -4.269 21.681 -10.714 1.00 81.50 258 VAL A O 1
ATOM 1933 N N . GLN A 1 259 ? -3.790 22.454 -8.655 1.00 80.75 259 GLN A N 1
ATOM 1934 C CA . GLN A 1 259 ? -5.081 23.032 -8.313 1.00 80.75 259 GLN A CA 1
ATOM 1935 C C . GLN A 1 259 ? -4.955 24.555 -8.331 1.00 80.75 259 GLN A C 1
ATOM 1937 O O . GLN A 1 259 ? -3.849 25.096 -8.270 1.00 80.75 259 GLN A O 1
ATOM 1942 N N . SER A 1 260 ? -6.086 25.259 -8.344 1.00 74.00 260 SER A N 1
ATOM 1943 C CA . SER A 1 260 ? -6.148 26.719 -8.503 1.00 74.00 260 SER A CA 1
ATOM 1944 C C . SER A 1 260 ? -5.227 27.508 -7.550 1.00 74.00 260 SER A C 1
ATOM 1946 O O . SER A 1 260 ? -4.775 28.587 -7.917 1.00 74.00 260 SER A O 1
ATOM 1948 N N . ASN A 1 261 ? -4.902 26.966 -6.363 1.00 67.88 261 ASN A N 1
ATOM 1949 C CA . ASN A 1 261 ? -4.090 27.639 -5.338 1.00 67.88 261 ASN A CA 1
ATOM 1950 C C . ASN A 1 261 ? -2.878 26.828 -4.814 1.00 67.88 261 ASN A C 1
ATOM 1952 O O . ASN A 1 261 ? -2.173 27.316 -3.931 1.00 67.88 261 ASN A O 1
ATOM 1956 N N . ALA A 1 262 ? -2.641 25.596 -5.286 1.00 70.31 262 ALA A N 1
ATOM 1957 C CA . ALA A 1 262 ? -1.566 24.722 -4.788 1.00 70.31 262 ALA A CA 1
ATOM 1958 C C . ALA A 1 262 ? -1.291 23.543 -5.738 1.00 70.31 262 ALA A C 1
ATOM 1960 O O . ALA A 1 262 ? -2.167 23.161 -6.507 1.00 70.31 262 ALA A O 1
ATOM 1961 N N . SER A 1 263 ? -0.113 22.917 -5.648 1.00 71.50 263 SER A N 1
ATOM 1962 C CA . SER A 1 263 ? 0.105 21.572 -6.201 1.00 71.50 263 SER A CA 1
ATOM 1963 C C . SER A 1 263 ? 0.040 20.516 -5.095 1.00 71.50 263 SER A C 1
ATOM 1965 O O . SER A 1 263 ? 0.495 20.746 -3.970 1.00 71.50 263 SER A O 1
ATOM 1967 N N . GLY A 1 264 ? -0.557 19.365 -5.405 1.00 75.19 264 GLY A N 1
ATOM 1968 C CA . GLY A 1 264 ? -0.761 18.276 -4.452 1.00 75.19 264 GLY A CA 1
ATOM 1969 C C . GLY A 1 264 ? -0.930 16.920 -5.133 1.00 75.19 264 GLY A C 1
ATOM 1970 O O . GLY A 1 264 ? -1.145 16.839 -6.341 1.00 75.19 264 GLY A O 1
ATOM 1971 N N . LEU A 1 265 ? -0.819 15.835 -4.360 1.00 81.12 265 LEU A N 1
ATOM 1972 C CA . LEU A 1 265 ? -1.080 14.484 -4.863 1.00 81.12 265 LEU A CA 1
ATOM 1973 C C . LEU A 1 265 ? -2.580 14.199 -4.847 1.00 81.12 265 LEU A C 1
ATOM 1975 O O . LEU A 1 265 ? -3.189 14.173 -3.782 1.00 81.12 265 LEU A O 1
ATOM 1979 N N . LEU A 1 266 ? -3.148 13.895 -6.010 1.00 84.62 266 LEU A N 1
ATOM 1980 C CA . LEU A 1 266 ? -4.535 13.468 -6.143 1.00 84.62 266 LEU A CA 1
ATOM 1981 C C . LEU A 1 266 ? -4.624 12.010 -6.606 1.00 84.62 266 LEU A C 1
ATOM 1983 O O . LEU A 1 266 ? -3.763 11.550 -7.366 1.00 84.62 266 LEU A O 1
ATOM 1987 N N . PRO A 1 267 ? -5.652 11.266 -6.152 1.00 88.38 267 PRO A N 1
ATOM 1988 C CA . PRO A 1 267 ? -5.912 9.930 -6.668 1.00 88.38 267 PRO A CA 1
ATOM 1989 C C . PRO A 1 267 ? -6.262 10.037 -8.152 1.00 88.38 267 PRO A C 1
ATOM 1991 O O . PRO A 1 267 ? -7.075 10.873 -8.530 1.00 88.38 267 PRO A O 1
ATOM 1994 N N . HIS A 1 268 ? -5.646 9.207 -8.987 1.00 88.69 268 HIS A N 1
ATOM 1995 C CA . HIS A 1 268 ? -5.803 9.276 -10.439 1.00 88.69 268 HIS A CA 1
ATOM 1996 C C . HIS A 1 268 ? -6.555 8.056 -10.976 1.00 88.69 268 HIS A C 1
ATOM 1998 O O . HIS A 1 268 ? -7.521 8.189 -11.724 1.00 88.69 268 HIS A O 1
ATOM 2004 N N . THR A 1 269 ? -6.133 6.844 -10.603 1.00 91.44 269 THR A N 1
ATOM 2005 C CA . THR A 1 269 ? -6.738 5.614 -11.141 1.00 91.44 269 THR A CA 1
ATOM 2006 C C . THR A 1 269 ? -6.691 4.481 -10.128 1.00 91.44 269 THR A C 1
ATOM 2008 O O . THR A 1 269 ? -5.665 4.248 -9.490 1.00 91.44 269 THR A O 1
ATOM 2011 N N . ALA A 1 270 ? -7.794 3.749 -9.994 1.00 94.06 270 ALA A N 1
ATOM 2012 C CA . ALA A 1 270 ? -7.818 2.493 -9.257 1.00 94.06 270 ALA A CA 1
ATOM 2013 C C . ALA A 1 270 ? -7.117 1.407 -10.087 1.00 94.06 270 ALA A C 1
ATOM 2015 O O . ALA A 1 270 ? -7.479 1.188 -11.238 1.00 94.06 270 ALA A O 1
ATOM 2016 N N . LEU A 1 271 ? -6.111 0.733 -9.526 1.00 95.38 271 LEU A N 1
ATOM 2017 C CA . LEU A 1 271 ? -5.309 -0.262 -10.248 1.00 95.38 271 LEU A CA 1
ATOM 2018 C C . LEU A 1 271 ? -5.693 -1.698 -9.901 1.00 95.38 271 LEU A C 1
ATOM 2020 O O . LEU A 1 271 ? -5.770 -2.539 -10.796 1.00 95.38 271 LEU A O 1
ATOM 2024 N N . VAL A 1 272 ? -5.911 -1.980 -8.616 1.00 95.12 272 VAL A N 1
ATOM 2025 C CA . VAL A 1 272 ? -6.173 -3.331 -8.103 1.00 95.12 272 VAL A CA 1
ATOM 2026 C C . VAL A 1 272 ? -7.216 -3.267 -6.993 1.00 95.12 272 VAL A C 1
ATOM 2028 O O . VAL A 1 272 ? -7.170 -2.367 -6.163 1.00 95.12 272 VAL A O 1
ATOM 2031 N N . ALA A 1 273 ? -8.148 -4.216 -6.962 1.00 93.50 273 ALA A N 1
ATOM 2032 C CA . ALA A 1 273 ? -9.137 -4.371 -5.891 1.00 93.50 273 ALA A CA 1
ATOM 2033 C C . ALA A 1 273 ? -9.529 -5.847 -5.730 1.00 93.50 273 ALA A C 1
ATOM 2035 O O . ALA A 1 273 ? -9.102 -6.687 -6.520 1.00 93.50 273 ALA A O 1
ATOM 2036 N N . ALA A 1 274 ? -10.374 -6.170 -4.748 1.00 91.44 274 ALA A N 1
ATOM 2037 C CA . ALA A 1 274 ? -10.811 -7.549 -4.490 1.00 91.44 274 ALA A CA 1
ATOM 2038 C C . ALA A 1 274 ? -11.464 -8.223 -5.714 1.00 91.44 274 ALA A C 1
ATOM 2040 O O . ALA A 1 274 ? -11.191 -9.384 -6.022 1.00 91.44 274 ALA A O 1
ATOM 2041 N N . ASP A 1 275 ? -12.306 -7.482 -6.438 1.00 92.88 275 ASP A N 1
ATOM 2042 C CA . ASP A 1 275 ? -12.977 -7.931 -7.655 1.00 92.88 275 ASP A CA 1
ATOM 2043 C C . ASP A 1 275 ? -13.298 -6.754 -8.599 1.00 92.88 275 ASP A C 1
ATOM 2045 O O . ASP A 1 275 ? -13.009 -5.591 -8.306 1.00 92.88 275 ASP A O 1
ATOM 2049 N N . GLY A 1 276 ? -13.889 -7.051 -9.761 1.00 91.31 276 GLY A N 1
ATOM 2050 C CA . GLY A 1 276 ? -14.220 -6.032 -10.760 1.00 91.31 276 GLY A CA 1
ATOM 2051 C C . GLY A 1 276 ? -15.291 -5.029 -10.311 1.00 91.31 276 GLY A C 1
ATOM 2052 O O . GLY A 1 276 ? -15.275 -3.889 -10.771 1.00 91.31 276 GLY A O 1
ATOM 2053 N N . LYS A 1 277 ? -16.198 -5.410 -9.399 1.00 93.38 277 LYS A N 1
ATOM 2054 C CA . LYS A 1 277 ? -17.208 -4.492 -8.848 1.00 93.38 277 LYS A CA 1
ATOM 2055 C C . LYS A 1 277 ? -16.570 -3.533 -7.849 1.00 93.38 277 LYS A C 1
ATOM 2057 O O . LYS A 1 277 ? -16.831 -2.337 -7.920 1.00 93.38 277 LYS A O 1
ATOM 2062 N N . ALA A 1 278 ? -15.716 -4.043 -6.964 1.00 91.38 278 ALA A N 1
ATOM 2063 C CA . ALA A 1 278 ? -14.943 -3.242 -6.022 1.00 91.38 278 ALA A CA 1
ATOM 2064 C C . ALA A 1 278 ? -14.029 -2.259 -6.762 1.00 91.38 278 ALA A C 1
ATOM 2066 O O . ALA A 1 278 ? -13.975 -1.084 -6.408 1.00 91.38 278 ALA A O 1
ATOM 2067 N N . LEU A 1 279 ? -13.390 -2.705 -7.848 1.00 93.50 279 LEU A N 1
ATOM 2068 C CA . LEU A 1 279 ? -12.546 -1.847 -8.675 1.00 93.50 279 LEU A CA 1
ATOM 2069 C C . LEU A 1 279 ? -13.339 -0.704 -9.325 1.00 93.50 279 LEU A C 1
ATOM 2071 O O . LEU A 1 279 ? -12.917 0.449 -9.265 1.00 93.50 279 LEU A O 1
ATOM 2075 N N . ALA A 1 280 ? -14.509 -1.003 -9.898 1.00 93.44 280 ALA A N 1
ATOM 2076 C CA . ALA A 1 280 ? -15.385 0.011 -10.483 1.00 93.44 280 ALA A CA 1
ATOM 2077 C C . ALA A 1 280 ? -15.928 0.990 -9.427 1.00 93.44 280 ALA A C 1
ATOM 2079 O O . ALA A 1 280 ? -15.992 2.194 -9.672 1.00 93.44 280 ALA A O 1
ATOM 2080 N N . ALA A 1 281 ? -16.276 0.494 -8.237 1.00 93.62 281 ALA A N 1
ATOM 2081 C CA . ALA A 1 281 ? -16.708 1.332 -7.123 1.00 93.62 281 ALA A CA 1
ATOM 2082 C C . ALA A 1 281 ? -15.582 2.261 -6.643 1.00 93.62 281 ALA A C 1
ATOM 2084 O O . ALA A 1 281 ? -15.823 3.442 -6.396 1.00 93.62 281 ALA A O 1
ATOM 2085 N N . LEU A 1 282 ? -14.350 1.751 -6.551 1.00 91.94 282 LEU A N 1
ATOM 2086 C CA . LEU A 1 282 ? -13.180 2.540 -6.178 1.00 91.94 282 LEU A CA 1
ATOM 2087 C C . LEU A 1 282 ? -12.884 3.621 -7.224 1.00 91.94 282 LEU A C 1
ATOM 2089 O O . LEU A 1 282 ? -12.674 4.771 -6.850 1.00 91.94 282 LEU A O 1
ATOM 2093 N N . GLN A 1 283 ? -12.956 3.291 -8.518 1.00 94.06 283 GLN A N 1
ATOM 2094 C CA . GLN A 1 283 ? -12.811 4.281 -9.588 1.00 94.06 283 GLN A CA 1
ATOM 2095 C C . GLN A 1 283 ? -13.904 5.355 -9.516 1.00 94.06 283 GLN A C 1
ATOM 2097 O O . GLN A 1 283 ? -13.595 6.539 -9.553 1.00 94.06 283 GLN A O 1
ATOM 2102 N N . SER A 1 284 ? -15.164 4.974 -9.293 1.00 93.50 284 SER A N 1
ATOM 2103 C CA . SER A 1 284 ? -16.258 5.939 -9.149 1.00 93.50 284 SER A CA 1
ATOM 2104 C C . SER A 1 284 ? -16.058 6.889 -7.958 1.00 93.50 284 SER A C 1
ATOM 2106 O O . SER A 1 284 ? -16.328 8.083 -8.082 1.00 93.50 284 SER A O 1
ATOM 2108 N N . LYS A 1 285 ? -15.529 6.408 -6.820 1.00 91.31 285 LYS A N 1
ATOM 2109 C CA . LYS A 1 285 ? -15.159 7.274 -5.681 1.00 91.31 285 LYS A CA 1
ATOM 2110 C C . LYS A 1 285 ? -14.083 8.296 -6.067 1.00 91.31 285 LYS A C 1
ATOM 2112 O O . LYS A 1 285 ? -14.149 9.439 -5.615 1.00 91.31 285 LYS A O 1
ATOM 2117 N N . ILE A 1 286 ? -13.107 7.891 -6.884 1.00 89.81 286 ILE A N 1
ATOM 2118 C CA . ILE A 1 286 ? -12.070 8.789 -7.410 1.00 89.81 286 ILE A CA 1
ATOM 2119 C C . ILE A 1 286 ? -12.712 9.838 -8.318 1.00 89.81 286 ILE A C 1
ATOM 2121 O O . ILE A 1 286 ? -12.515 11.026 -8.084 1.00 89.81 286 ILE A O 1
ATOM 2125 N N . ASP A 1 287 ? -13.535 9.422 -9.279 1.00 91.12 287 ASP A N 1
ATOM 2126 C CA . ASP A 1 287 ? -14.174 10.322 -10.245 1.00 91.12 287 ASP A CA 1
ATOM 2127 C C . ASP A 1 287 ? -15.068 11.363 -9.551 1.00 91.12 287 ASP A C 1
ATOM 2129 O O . ASP A 1 287 ? -15.023 12.544 -9.888 1.00 91.12 287 ASP A O 1
ATOM 2133 N N . VAL A 1 288 ? -15.829 10.961 -8.524 1.00 91.12 288 VAL A N 1
ATOM 2134 C CA . VAL A 1 288 ? -16.638 11.883 -7.705 1.00 91.12 288 VAL A CA 1
ATOM 2135 C C . VAL A 1 288 ? -15.756 12.887 -6.963 1.00 91.12 288 VAL A C 1
ATOM 2137 O O . VAL A 1 288 ? -16.073 14.076 -6.926 1.00 91.12 288 VAL A O 1
ATOM 2140 N N . ARG A 1 289 ? -14.638 12.432 -6.383 1.00 85.06 289 ARG A N 1
ATOM 2141 C CA . ARG A 1 289 ? -13.699 13.311 -5.672 1.00 85.06 289 ARG A CA 1
ATOM 2142 C C . ARG A 1 289 ? -13.034 14.309 -6.622 1.00 85.06 289 ARG A C 1
ATOM 2144 O O . ARG A 1 289 ? -12.890 15.472 -6.259 1.00 85.06 289 ARG A O 1
ATOM 2151 N N . LEU A 1 290 ? -12.640 13.862 -7.812 1.00 86.69 290 LEU A N 1
ATOM 2152 C CA . LEU A 1 290 ? -12.002 14.692 -8.833 1.00 86.69 290 LEU A CA 1
ATOM 2153 C C . LEU A 1 290 ? -12.991 15.656 -9.503 1.00 86.69 290 LEU A C 1
ATOM 2155 O O . LEU A 1 290 ? -12.625 16.790 -9.784 1.00 86.69 290 LEU A O 1
ATOM 2159 N N . GLY A 1 291 ? -14.250 15.257 -9.700 1.00 84.00 291 GLY A N 1
ATOM 2160 C CA . GLY A 1 291 ? -15.286 16.112 -10.288 1.00 84.00 291 GLY A CA 1
ATOM 2161 C C . GLY A 1 291 ? -15.658 17.332 -9.436 1.00 84.00 291 GLY A C 1
ATOM 2162 O O . GLY A 1 291 ? -16.212 18.295 -9.959 1.00 84.00 291 GLY A O 1
ATOM 2163 N N . GLY A 1 292 ? -15.342 17.313 -8.136 1.00 79.31 292 GLY A N 1
ATOM 2164 C CA . GLY A 1 292 ? -15.553 18.437 -7.217 1.00 79.31 292 GLY A CA 1
ATOM 2165 C C . GLY A 1 292 ? -14.363 19.394 -7.076 1.00 79.31 292 GLY A C 1
ATOM 2166 O O . GLY A 1 292 ? -14.443 20.327 -6.280 1.00 79.31 292 GLY A O 1
ATOM 2167 N N . VAL A 1 293 ? -13.256 19.159 -7.788 1.00 79.25 293 VAL A N 1
ATOM 2168 C CA . VAL A 1 293 ? -11.990 19.888 -7.625 1.00 79.25 293 VAL A CA 1
ATOM 2169 C C . VAL A 1 293 ? -11.490 20.328 -8.998 1.00 79.25 293 VAL A C 1
ATOM 2171 O O . VAL A 1 293 ? -11.308 19.492 -9.874 1.00 79.25 293 VAL A O 1
ATOM 2174 N N . ASP A 1 294 ? -11.217 21.617 -9.201 1.00 82.69 294 ASP A N 1
ATOM 2175 C CA . ASP A 1 294 ? -10.538 22.074 -10.421 1.00 82.69 294 ASP A CA 1
ATOM 2176 C C . ASP A 1 294 ? -9.051 21.689 -10.353 1.00 82.69 294 ASP A C 1
ATOM 2178 O O . ASP A 1 294 ? -8.336 22.091 -9.427 1.00 82.69 294 ASP A O 1
ATOM 2182 N N . HIS A 1 295 ? -8.604 20.831 -11.271 1.00 83.44 295 HIS A N 1
ATOM 2183 C CA . HIS A 1 295 ? -7.265 20.248 -11.241 1.00 83.44 295 HIS A CA 1
ATOM 2184 C C . HIS A 1 295 ? -6.739 19.920 -12.642 1.00 83.44 295 HIS A C 1
ATOM 2186 O O . HIS A 1 295 ? -7.483 19.511 -13.532 1.00 83.44 295 HIS A O 1
ATOM 2192 N N . ALA A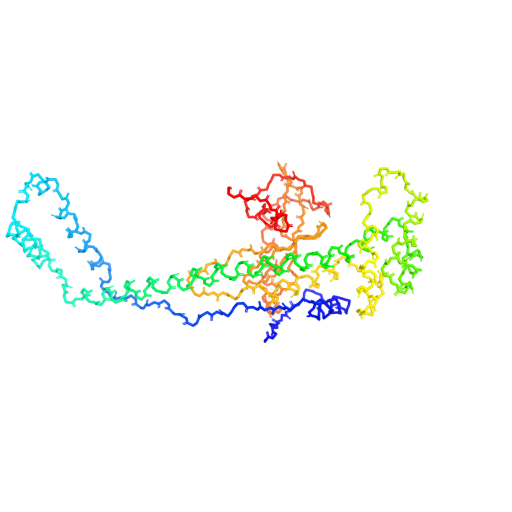 1 296 ? -5.421 20.025 -12.808 1.00 83.12 296 ALA A N 1
ATOM 2193 C CA . ALA A 1 296 ? -4.703 19.559 -13.989 1.00 83.12 296 ALA A CA 1
ATOM 2194 C C . ALA A 1 296 ? -3.516 18.686 -13.568 1.00 83.12 296 ALA A C 1
ATOM 2196 O O . ALA A 1 296 ? -2.632 19.134 -12.838 1.00 83.12 296 ALA A O 1
ATOM 2197 N N . PHE A 1 297 ? -3.483 17.433 -14.024 1.00 83.12 297 PHE A N 1
ATOM 2198 C CA . PHE A 1 297 ? -2.374 16.523 -13.736 1.00 83.12 297 PHE A CA 1
ATOM 2199 C C . PHE A 1 297 ? -1.114 16.932 -14.509 1.00 83.12 297 PHE A C 1
ATOM 2201 O O . PHE A 1 297 ? -1.147 17.081 -15.728 1.00 83.12 297 PHE A O 1
ATOM 2208 N N . THR A 1 298 ? 0.009 17.081 -13.805 1.00 69.62 298 THR A N 1
ATOM 2209 C CA . THR A 1 298 ? 1.294 17.539 -14.372 1.00 69.62 298 THR A CA 1
ATOM 2210 C C . THR A 1 298 ? 2.212 16.395 -14.801 1.00 69.62 298 THR A C 1
ATOM 2212 O O . THR A 1 298 ? 3.209 16.619 -15.481 1.00 69.62 298 THR A O 1
ATOM 2215 N N . GLY A 1 299 ? 1.895 15.153 -14.424 1.00 55.69 299 GLY A N 1
ATOM 2216 C CA . GLY A 1 299 ? 2.649 13.950 -14.803 1.00 55.69 299 GLY A CA 1
ATOM 2217 C C . GLY A 1 299 ? 3.965 13.721 -14.040 1.00 55.69 299 GLY A C 1
ATOM 2218 O O . GLY A 1 299 ? 4.424 12.582 -13.968 1.00 55.69 299 GLY A O 1
ATOM 2219 N N . THR A 1 300 ? 4.545 14.747 -13.415 1.00 51.28 300 THR A N 1
ATOM 2220 C CA . THR A 1 300 ? 5.716 14.676 -12.514 1.00 51.28 300 THR A CA 1
ATOM 2221 C C . THR A 1 300 ? 5.329 15.099 -11.103 1.00 51.28 300 THR A C 1
ATOM 2223 O O . THR A 1 300 ? 4.409 15.884 -10.981 1.00 51.28 300 THR A O 1
ATOM 2226 N N . VAL A 1 301 ? 5.994 14.575 -10.060 1.00 50.47 301 VAL A N 1
ATOM 2227 C CA . VAL A 1 301 ? 5.692 14.874 -8.641 1.00 50.47 301 VAL A CA 1
ATOM 2228 C C . VAL A 1 301 ? 6.731 15.833 -8.039 1.00 50.47 301 VAL A C 1
ATOM 2230 O O . VAL A 1 301 ? 7.798 15.400 -7.598 1.00 50.47 301 VAL A O 1
ATOM 2233 N N . GLU A 1 302 ? 6.411 17.118 -7.976 1.00 49.72 302 GLU A N 1
ATOM 2234 C CA . GLU A 1 302 ? 7.137 18.215 -7.338 1.00 49.72 302 GLU A CA 1
ATOM 2235 C C . GLU A 1 302 ? 6.662 18.496 -5.898 1.00 49.72 302 GLU A C 1
ATOM 2237 O O . GLU A 1 302 ? 5.653 17.994 -5.396 1.00 49.72 302 GLU A O 1
ATOM 2242 N N . ASN A 1 303 ? 7.495 19.205 -5.129 1.00 44.28 303 ASN A N 1
ATOM 2243 C CA . ASN A 1 303 ? 7.335 19.419 -3.685 1.00 44.28 303 ASN A CA 1
ATOM 2244 C C . ASN A 1 303 ? 6.312 20.517 -3.336 1.00 44.28 303 ASN A C 1
ATOM 2246 O O . ASN A 1 303 ? 6.667 21.508 -2.709 1.00 44.28 303 ASN A O 1
ATOM 2250 N N . GLY A 1 304 ? 5.044 20.317 -3.706 1.00 45.19 304 GLY A N 1
ATOM 2251 C CA . GLY A 1 304 ? 3.919 21.181 -3.323 1.00 45.19 304 GLY A CA 1
ATOM 2252 C C . GLY A 1 304 ? 3.350 20.952 -1.917 1.00 45.19 304 GLY A C 1
ATOM 2253 O O . GLY A 1 304 ? 3.659 19.957 -1.254 1.00 45.19 304 GLY A O 1
ATOM 2254 N N . GLY A 1 305 ? 2.517 21.896 -1.460 1.00 45.59 305 GLY A N 1
ATOM 2255 C CA . GLY A 1 305 ? 1.845 21.891 -0.156 1.00 45.59 305 GLY A CA 1
ATOM 2256 C C . GLY A 1 305 ? 0.794 20.787 -0.052 1.00 45.59 305 GLY A C 1
ATOM 2257 O O . GLY A 1 305 ? -0.253 20.853 -0.680 1.00 45.59 305 GLY A O 1
ATOM 2258 N N . MET A 1 306 ? 1.078 19.775 0.767 1.00 57.31 306 MET A N 1
ATOM 2259 C CA . MET A 1 306 ? 0.278 18.550 0.861 1.00 57.31 306 MET A CA 1
ATOM 2260 C C . MET A 1 306 ? -0.344 18.355 2.242 1.00 57.31 306 MET A C 1
ATOM 2262 O O . MET A 1 306 ? 0.257 18.721 3.265 1.00 57.31 306 MET A O 1
ATOM 2266 N N . THR A 1 307 ? -1.515 17.708 2.272 1.00 57.84 307 THR A N 1
ATOM 2267 C CA . THR A 1 307 ? -2.169 17.266 3.514 1.00 57.84 307 THR A CA 1
ATOM 2268 C C . THR A 1 307 ? -1.319 16.226 4.252 1.00 57.84 307 THR A C 1
ATOM 2270 O O . THR A 1 307 ? -0.394 15.644 3.692 1.00 57.84 307 THR A O 1
ATOM 2273 N N . VAL A 1 308 ? -1.614 15.957 5.530 1.00 57.03 308 VAL A N 1
ATOM 2274 C CA . VAL A 1 308 ? -0.856 14.973 6.330 1.00 57.03 308 VAL A CA 1
ATOM 2275 C C . VAL A 1 308 ? -0.938 13.561 5.733 1.00 57.03 308 VAL A C 1
ATOM 2277 O O . VAL A 1 308 ? 0.070 12.859 5.711 1.00 57.03 308 VAL A O 1
ATOM 2280 N N . ALA A 1 309 ? -2.105 13.151 5.223 1.00 54.91 309 ALA A N 1
ATOM 2281 C CA . ALA A 1 309 ? -2.289 11.846 4.583 1.00 54.91 309 ALA A CA 1
ATOM 2282 C C . ALA A 1 309 ? -1.496 11.747 3.271 1.00 54.91 309 ALA A C 1
ATOM 2284 O O . ALA A 1 309 ? -0.730 10.809 3.076 1.00 54.91 309 ALA A O 1
ATOM 2285 N N . GLU A 1 310 ? -1.582 12.770 2.421 1.00 62.75 310 GLU A N 1
ATOM 2286 C CA . GLU A 1 310 ? -0.821 12.839 1.170 1.00 62.75 310 GLU A CA 1
ATOM 2287 C C . GLU A 1 310 ? 0.689 12.906 1.430 1.00 62.75 310 GLU A C 1
ATOM 2289 O O . GLU A 1 310 ? 1.475 12.285 0.717 1.00 62.75 310 GLU A O 1
ATOM 2294 N N . ARG A 1 311 ? 1.112 13.627 2.476 1.00 64.69 311 ARG A N 1
ATOM 2295 C CA . ARG A 1 311 ? 2.511 13.697 2.906 1.00 64.69 311 ARG A CA 1
ATOM 2296 C C . ARG A 1 311 ? 3.010 12.334 3.364 1.00 64.69 311 ARG A C 1
ATOM 2298 O O . ARG A 1 311 ? 4.089 11.931 2.960 1.00 64.69 311 ARG A O 1
ATOM 2305 N N . ARG A 1 312 ? 2.209 11.584 4.124 1.00 62.19 312 ARG A N 1
ATOM 2306 C CA . ARG A 1 312 ? 2.544 10.203 4.497 1.00 62.19 312 ARG A CA 1
ATOM 2307 C C . ARG A 1 312 ? 2.645 9.295 3.279 1.00 62.19 312 ARG A C 1
ATOM 2309 O O . ARG A 1 312 ? 3.628 8.579 3.185 1.00 62.19 312 ARG A O 1
ATOM 2316 N N . LEU A 1 313 ? 1.710 9.368 2.330 1.00 65.69 313 LEU A N 1
ATOM 2317 C CA . LEU A 1 313 ? 1.780 8.607 1.072 1.00 65.69 313 LEU A CA 1
ATOM 2318 C C . LEU A 1 313 ? 3.034 8.960 0.254 1.00 65.69 313 LEU A C 1
ATOM 2320 O O . LEU A 1 313 ? 3.658 8.086 -0.343 1.00 65.69 313 LEU A O 1
ATOM 2324 N N . ARG A 1 314 ? 3.439 10.234 0.263 1.00 62.28 314 ARG A N 1
ATOM 2325 C CA . ARG A 1 314 ? 4.657 10.721 -0.396 1.00 62.28 314 ARG A CA 1
ATOM 2326 C C . ARG A 1 314 ? 5.946 10.293 0.295 1.00 62.28 314 ARG A C 1
ATOM 2328 O O . ARG A 1 314 ? 6.938 10.027 -0.392 1.00 62.28 314 ARG A O 1
ATOM 2335 N N . ASP A 1 315 ? 5.961 10.342 1.618 1.00 62.12 315 ASP A N 1
ATOM 2336 C CA . ASP A 1 315 ? 7.141 10.095 2.446 1.00 62.12 315 ASP A CA 1
ATOM 2337 C C . ASP A 1 315 ? 7.280 8.611 2.809 1.00 62.12 315 ASP A C 1
ATOM 2339 O O . ASP A 1 315 ? 8.313 8.196 3.330 1.00 62.12 315 ASP A O 1
ATOM 2343 N N . PHE A 1 316 ? 6.287 7.789 2.465 1.00 59.16 316 PHE A N 1
ATOM 2344 C CA . PHE A 1 316 ? 6.360 6.340 2.562 1.00 59.16 316 PHE A CA 1
ATOM 2345 C C . PHE A 1 316 ? 7.509 5.818 1.682 1.00 59.16 316 PHE A C 1
ATOM 2347 O O . PHE A 1 316 ? 7.481 5.965 0.462 1.00 59.16 316 PHE A O 1
ATOM 2354 N N . GLY A 1 317 ? 8.555 5.265 2.306 1.00 44.97 317 GLY A N 1
ATOM 2355 C CA . GLY A 1 317 ? 9.815 4.878 1.648 1.00 44.97 317 GLY A CA 1
ATOM 2356 C C . GLY A 1 317 ? 10.964 5.893 1.779 1.00 44.97 317 GLY A C 1
ATOM 2357 O O . GLY A 1 317 ? 12.094 5.575 1.420 1.00 44.97 317 GLY A O 1
ATOM 2358 N N . LYS A 1 318 ? 10.714 7.091 2.331 1.00 43.44 318 LYS A N 1
ATOM 2359 C CA . LYS A 1 318 ? 11.749 8.036 2.798 1.00 43.44 318 LYS A CA 1
ATOM 2360 C C . LYS A 1 318 ? 12.015 7.942 4.306 1.00 43.44 318 LYS A C 1
ATOM 2362 O O . LYS A 1 318 ? 12.948 8.585 4.778 1.00 43.44 318 LYS A O 1
ATOM 2367 N N . SER A 1 319 ? 11.253 7.141 5.057 1.00 35.84 319 SER A N 1
ATOM 2368 C CA . SER A 1 319 ? 11.458 6.880 6.491 1.00 35.84 319 SER A CA 1
ATOM 2369 C C . SER A 1 319 ? 12.641 5.936 6.759 1.00 35.84 319 SER A C 1
ATOM 2371 O O . SER A 1 319 ? 12.529 4.933 7.453 1.00 35.84 319 SER A O 1
ATOM 2373 N N . ALA A 1 320 ? 13.820 6.285 6.249 1.00 36.00 320 ALA A N 1
ATOM 2374 C CA . ALA A 1 320 ? 15.060 5.938 6.921 1.00 36.00 320 ALA A CA 1
ATOM 2375 C C . ALA A 1 320 ? 15.532 7.195 7.661 1.00 36.00 320 ALA A C 1
ATOM 2377 O O . ALA A 1 320 ? 15.831 8.212 7.044 1.00 36.00 320 ALA A O 1
ATOM 2378 N N . VAL A 1 321 ? 15.632 7.084 8.987 1.00 30.95 321 VAL A N 1
ATOM 2379 C CA . VAL A 1 321 ? 16.271 8.048 9.896 1.00 30.95 321 VAL A CA 1
ATOM 2380 C C . VAL A 1 321 ? 15.449 9.306 10.208 1.00 30.95 321 VAL A C 1
ATOM 2382 O O . VAL A 1 321 ? 15.633 10.387 9.659 1.00 30.95 321 VAL A O 1
ATOM 2385 N N . THR A 1 322 ? 14.633 9.206 11.252 1.00 23.91 322 THR A N 1
ATOM 2386 C CA . THR A 1 322 ? 14.752 10.161 12.362 1.00 23.91 322 THR A CA 1
ATOM 2387 C C . THR A 1 322 ? 14.435 9.405 13.646 1.00 23.91 322 THR A C 1
ATOM 2389 O O . THR A 1 322 ? 13.290 9.083 13.943 1.00 23.91 322 THR A O 1
ATOM 2392 N N . THR A 1 323 ? 15.502 9.010 14.338 1.00 27.67 323 THR A N 1
ATOM 2393 C CA . THR A 1 323 ? 15.490 8.637 15.754 1.00 27.67 323 THR A CA 1
ATOM 2394 C C . THR A 1 323 ? 14.752 9.697 16.571 1.00 27.67 323 THR A C 1
ATOM 2396 O O . THR A 1 323 ? 14.852 10.884 16.253 1.00 27.67 323 THR A O 1
ATOM 2399 N N . TYR A 1 324 ? 14.029 9.228 17.594 1.00 30.39 324 TYR A N 1
ATOM 2400 C CA . TYR A 1 324 ? 13.547 10.023 18.727 1.00 30.39 324 TYR A CA 1
ATOM 2401 C C . TYR A 1 324 ? 14.616 10.978 19.267 1.00 30.39 324 TYR A C 1
ATOM 2403 O O . TYR A 1 324 ? 15.802 10.570 19.286 1.00 30.39 324 TYR A O 1
#